Protein AF-A0A165MBH2-F1 (afdb_monomer)

Radius of gyration: 16.41 Å; Cα contacts (8 Å, |Δi|>4): 283; chains: 1; bounding box: 45×31×39 Å

Foldseek 3Di:
DVVLQVLLLVLVQVLLVLVLPFDDWDFDWDWDAAQVHRTRTLDDRHTSNPDDRDDCVSGPDDHDHQPQSNLVCVLVRLVVVQVPDDPVPRDLEAEDEAEEADAHDRHDPGDLVRLLVSLVVVVLLHYAYAYEYQDVVNLVSVVSSNHDNVRSYHFHSDSVRSNVSSVVVSVVVSVVSPDDRDPSVVSVVVSVVVD

pLDDT: mean 89.33, std 11.11, range [45.22, 98.38]

Sequence (195 aa):
MDEIRDDTIGGFNAFIEEQKKGQGKATLTLVQFDTADPYEVIHSFRLIGDVPALTPETYVPRGGTPLLDALGRGINDIDRCVLALPEAERPGNIMVAVITDGEENSSREFRKEQIEKMIKAKTAGGWTFIFLSADLNAVHDAVRLGFHQESSIPFDKSPEGVSCCMQMLSEKVSGMRSEPKADMNERIREARKRL

Mean predicted aligned error: 5.43 Å

Structure (mmCIF, N/CA/C/O backbone):
data_AF-A0A165MBH2-F1
#
_entry.id   AF-A0A165MBH2-F1
#
loop_
_atom_site.group_PDB
_atom_site.id
_atom_site.type_symbol
_atom_site.label_atom_id
_atom_site.label_alt_id
_atom_site.label_comp_id
_atom_site.label_asym_id
_atom_site.label_entity_id
_atom_site.label_seq_id
_atom_site.pdbx_PDB_ins_code
_atom_site.Cartn_x
_atom_site.Cartn_y
_atom_site.Cartn_z
_atom_site.occupancy
_atom_site.B_iso_or_equiv
_atom_site.auth_seq_id
_atom_site.auth_comp_id
_atom_site.auth_asym_id
_atom_site.auth_atom_id
_atom_site.pdbx_PDB_model_num
ATOM 1 N N . MET A 1 1 ? 18.722 -4.466 -11.187 1.00 58.28 1 MET A N 1
ATOM 2 C CA . MET A 1 1 ? 17.487 -5.194 -10.818 1.00 58.28 1 MET A CA 1
ATOM 3 C C . MET A 1 1 ? 17.641 -5.812 -9.437 1.00 58.28 1 MET A C 1
ATOM 5 O O . MET A 1 1 ? 16.743 -5.634 -8.631 1.00 58.28 1 MET A O 1
ATOM 9 N N . ASP A 1 2 ? 18.788 -6.434 -9.133 1.00 65.56 2 ASP A N 1
ATOM 10 C CA . ASP A 1 2 ? 19.080 -6.946 -7.784 1.00 65.56 2 ASP A CA 1
ATOM 11 C C . ASP A 1 2 ? 19.227 -5.844 -6.716 1.00 65.56 2 ASP A C 1
ATOM 13 O O . ASP A 1 2 ? 18.699 -6.008 -5.629 1.00 65.56 2 ASP A O 1
ATOM 17 N N . GLU A 1 3 ? 19.827 -4.689 -7.031 1.00 72.12 3 GLU A N 1
ATOM 18 C CA . GLU A 1 3 ? 20.005 -3.599 -6.043 1.00 72.12 3 GLU A CA 1
ATOM 19 C C . GLU A 1 3 ? 18.670 -3.039 -5.517 1.00 72.12 3 GLU A C 1
ATOM 21 O O . GLU A 1 3 ? 18.420 -3.078 -4.320 1.00 72.12 3 GLU A O 1
ATOM 26 N N . ILE A 1 4 ? 17.746 -2.642 -6.404 1.00 78.69 4 ILE A N 1
ATOM 27 C CA . ILE A 1 4 ? 16.406 -2.161 -6.000 1.00 78.69 4 ILE A CA 1
ATOM 28 C C . ILE A 1 4 ? 15.631 -3.247 -5.239 1.00 78.69 4 ILE A C 1
ATOM 30 O O . ILE A 1 4 ? 14.863 -2.941 -4.323 1.00 78.69 4 ILE A O 1
ATOM 34 N N . ARG A 1 5 ? 15.815 -4.523 -5.607 1.00 86.25 5 ARG A N 1
ATOM 35 C CA . ARG A 1 5 ? 15.198 -5.643 -4.890 1.00 86.25 5 ARG A CA 1
ATOM 36 C C . ARG A 1 5 ? 15.699 -5.697 -3.452 1.00 86.25 5 ARG A C 1
ATOM 38 O O . ARG A 1 5 ? 14.886 -5.756 -2.533 1.00 86.25 5 ARG A O 1
ATOM 45 N N . ASP A 1 6 ? 17.011 -5.679 -3.274 1.00 88.31 6 ASP A N 1
ATOM 46 C CA . ASP A 1 6 ? 17.647 -5.824 -1.971 1.00 88.31 6 ASP A CA 1
ATOM 47 C C . ASP A 1 6 ? 17.360 -4.597 -1.083 1.00 88.31 6 ASP A C 1
ATOM 49 O O . ASP A 1 6 ? 17.047 -4.760 0.099 1.00 88.31 6 ASP A O 1
ATOM 53 N N . ASP A 1 7 ? 17.313 -3.393 -1.663 1.00 87.44 7 ASP A N 1
ATOM 54 C CA . ASP A 1 7 ? 16.880 -2.168 -0.977 1.00 87.44 7 ASP A CA 1
ATOM 55 C C . ASP A 1 7 ? 15.406 -2.233 -0.555 1.00 87.44 7 ASP A C 1
ATOM 57 O O . ASP A 1 7 ? 15.056 -1.860 0.568 1.00 87.44 7 ASP A O 1
ATOM 61 N N . THR A 1 8 ? 14.529 -2.759 -1.417 1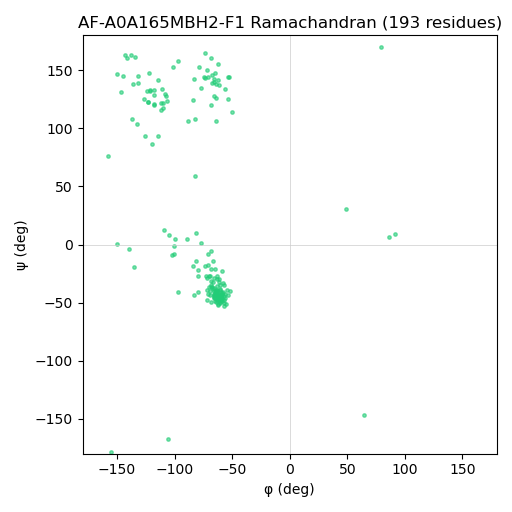.00 88.19 8 THR A N 1
ATOM 62 C CA . THR A 1 8 ? 13.107 -2.957 -1.085 1.00 88.19 8 THR A CA 1
ATOM 63 C C . THR A 1 8 ? 12.950 -3.946 0.067 1.00 88.19 8 THR A C 1
ATOM 65 O O . THR A 1 8 ? 12.183 -3.692 0.996 1.00 88.19 8 THR A O 1
ATOM 68 N N . ILE A 1 9 ? 13.700 -5.053 0.041 1.00 92.81 9 ILE A N 1
ATOM 69 C CA . ILE A 1 9 ? 13.720 -6.048 1.119 1.00 92.81 9 ILE A CA 1
ATOM 70 C C . ILE A 1 9 ? 14.197 -5.410 2.427 1.00 92.81 9 ILE A C 1
ATOM 72 O O . ILE A 1 9 ? 13.534 -5.548 3.458 1.00 92.81 9 ILE A O 1
ATOM 76 N N . GLY A 1 10 ? 15.323 -4.694 2.397 1.00 92.50 10 GLY A N 1
ATOM 77 C CA . GLY A 1 10 ? 15.881 -4.021 3.569 1.00 92.50 10 GLY A CA 1
ATOM 78 C C . GLY A 1 10 ? 14.916 -2.993 4.158 1.00 92.50 10 GLY A C 1
ATOM 79 O O . GLY A 1 10 ? 14.642 -3.014 5.359 1.00 92.50 10 GLY A O 1
ATOM 80 N N . GLY A 1 11 ? 14.341 -2.147 3.304 1.00 91.94 11 GLY A N 1
ATOM 81 C CA . GLY A 1 11 ? 13.379 -1.125 3.695 1.00 91.94 11 GLY A CA 1
ATOM 82 C C . GLY A 1 11 ? 12.078 -1.701 4.261 1.00 91.94 11 GLY A C 1
ATOM 83 O O . GLY A 1 11 ? 11.615 -1.251 5.310 1.00 91.94 11 GLY A O 1
ATOM 84 N N . PHE A 1 12 ? 11.527 -2.749 3.640 1.00 93.56 12 PHE A N 1
ATOM 85 C CA . PHE A 1 12 ? 10.358 -3.457 4.168 1.00 93.56 12 PHE A CA 1
ATOM 86 C C . PHE A 1 12 ? 10.652 -4.087 5.533 1.00 93.56 12 PHE A C 1
ATOM 88 O O . PHE A 1 12 ? 9.863 -3.948 6.466 1.00 93.56 12 PHE A O 1
ATOM 95 N N . ASN A 1 13 ? 11.803 -4.744 5.686 1.00 95.62 13 ASN A N 1
ATOM 96 C CA . ASN A 1 13 ? 12.182 -5.371 6.950 1.00 95.62 13 ASN A CA 1
ATOM 97 C C . ASN A 1 13 ? 12.361 -4.335 8.066 1.00 95.62 13 ASN A C 1
ATOM 99 O O . ASN A 1 13 ? 11.872 -4.544 9.176 1.00 95.62 13 ASN A O 1
ATOM 103 N N . ALA A 1 14 ? 12.976 -3.188 7.768 1.00 94.88 14 ALA A N 1
ATOM 104 C CA . ALA A 1 14 ? 13.072 -2.073 8.706 1.00 94.88 14 ALA A CA 1
ATOM 105 C C . ALA A 1 14 ? 11.687 -1.526 9.094 1.00 94.88 14 ALA A C 1
ATOM 107 O O . ALA A 1 14 ? 11.425 -1.299 10.278 1.00 94.88 14 ALA A O 1
ATOM 108 N N . PHE A 1 15 ? 10.781 -1.378 8.121 1.00 94.94 15 PHE A N 1
ATOM 109 C CA . PHE A 1 15 ? 9.389 -1.004 8.367 1.00 94.94 15 PHE A CA 1
ATOM 110 C C . PHE A 1 15 ? 8.708 -1.994 9.322 1.00 94.94 15 PHE A C 1
ATOM 112 O O . PHE A 1 15 ? 8.147 -1.575 10.333 1.00 94.94 15 PHE A O 1
ATOM 119 N N . ILE A 1 16 ? 8.795 -3.303 9.065 1.00 95.69 16 ILE A N 1
ATOM 120 C CA . ILE A 1 16 ? 8.180 -4.327 9.920 1.00 95.69 16 ILE A CA 1
ATOM 121 C C . ILE A 1 16 ? 8.731 -4.276 11.344 1.00 95.69 16 ILE A C 1
ATOM 123 O O . ILE A 1 16 ? 7.945 -4.290 12.293 1.00 95.69 16 ILE A O 1
ATOM 127 N N . GLU A 1 17 ? 10.048 -4.180 11.515 1.00 96.12 17 GLU A N 1
ATOM 128 C CA . GLU A 1 17 ? 10.661 -4.111 12.844 1.00 96.12 17 GLU A CA 1
ATOM 129 C C . GLU A 1 17 ? 10.233 -2.865 13.624 1.00 96.12 17 GLU A C 1
ATOM 131 O O . GLU A 1 17 ? 10.013 -2.941 14.833 1.00 96.12 17 GLU A O 1
ATOM 136 N N . GLU A 1 18 ? 10.037 -1.729 12.955 1.00 94.81 18 GLU A N 1
ATOM 137 C CA . GLU A 1 18 ? 9.491 -0.541 13.610 1.00 94.81 18 GLU A CA 1
ATOM 138 C C . GLU A 1 18 ? 8.018 -0.730 13.985 1.00 94.81 18 GLU A C 1
ATOM 140 O O . GLU A 1 18 ? 7.608 -0.467 15.119 1.00 94.81 18 GLU A O 1
ATOM 145 N N . GLN A 1 19 ? 7.218 -1.294 13.080 1.00 95.31 19 GLN A N 1
ATOM 146 C CA . GLN A 1 19 ? 5.808 -1.548 13.349 1.00 95.31 19 GLN A CA 1
ATOM 147 C C . GLN A 1 19 ? 5.592 -2.591 14.461 1.00 95.31 19 GLN A C 1
ATOM 149 O O . GLN A 1 19 ? 4.617 -2.490 15.210 1.00 95.31 19 GLN A O 1
ATOM 154 N N . LYS A 1 20 ? 6.502 -3.545 14.666 1.00 94.75 20 LYS A N 1
ATOM 155 C CA . LYS A 1 20 ? 6.437 -4.480 15.805 1.00 94.75 20 LYS A CA 1
ATOM 156 C C . LYS A 1 20 ? 6.551 -3.790 17.169 1.00 94.75 20 LYS A C 1
ATOM 158 O O . LYS A 1 20 ? 5.998 -4.299 18.141 1.00 94.75 20 LYS A O 1
ATOM 163 N N . LYS A 1 21 ? 7.217 -2.632 17.252 1.00 93.19 21 LYS A N 1
ATOM 164 C CA . LYS A 1 21 ? 7.365 -1.851 18.497 1.00 93.19 21 LYS A CA 1
ATOM 165 C C . LYS A 1 21 ? 6.129 -1.010 18.824 1.00 93.19 21 LYS A C 1
ATOM 167 O O . LYS A 1 21 ? 5.941 -0.611 19.973 1.00 93.19 21 LYS A O 1
ATOM 172 N N . GLY A 1 22 ? 5.303 -0.715 17.819 1.00 87.94 22 GLY A N 1
ATOM 173 C CA . GLY A 1 22 ? 4.102 0.098 17.979 1.00 87.94 22 GLY A CA 1
ATOM 174 C C . GLY A 1 22 ? 3.057 -0.564 18.881 1.00 87.94 22 GLY A C 1
ATOM 175 O O . GLY A 1 22 ? 2.895 -1.784 18.885 1.00 87.94 22 GLY A O 1
ATOM 17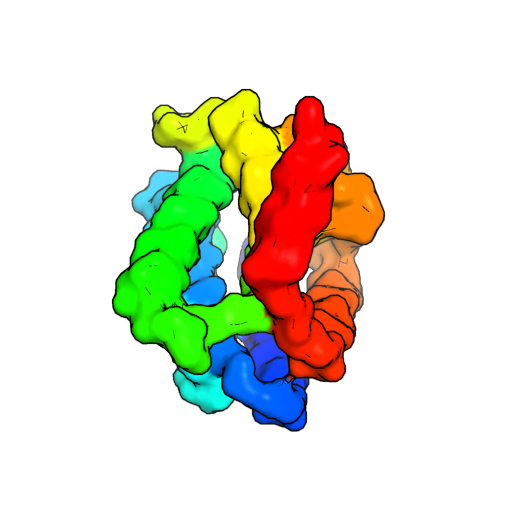6 N N . GLN A 1 23 ? 2.300 0.249 19.614 1.00 84.81 23 GLN A N 1
ATOM 177 C CA . GLN A 1 23 ? 1.214 -0.234 20.469 1.00 84.81 23 GLN A CA 1
ATOM 178 C C . GLN A 1 23 ? -0.014 -0.676 19.647 1.00 84.81 23 GLN A C 1
ATOM 180 O O . GLN A 1 23 ? -0.156 -0.361 18.460 1.00 84.81 23 GLN A O 1
ATOM 185 N N . GLY A 1 24 ? -0.915 -1.419 20.295 1.00 85.69 24 GLY A N 1
ATOM 186 C CA . GLY A 1 24 ? -2.168 -1.890 19.703 1.00 85.69 24 GLY A CA 1
ATOM 187 C C . GLY A 1 24 ? -2.030 -3.120 18.797 1.00 85.69 24 GLY A C 1
ATOM 188 O O . GLY A 1 24 ? -0.937 -3.562 18.451 1.00 85.69 24 GLY A O 1
ATOM 189 N N . LYS A 1 25 ? -3.178 -3.693 18.416 1.00 89.38 25 LYS A N 1
ATOM 190 C CA . LYS A 1 25 ? -3.254 -4.827 17.484 1.00 89.38 25 LYS A CA 1
ATOM 191 C C . LYS A 1 25 ? -3.213 -4.300 16.049 1.00 89.38 25 LYS A C 1
ATOM 193 O O . LYS A 1 25 ? -4.068 -3.503 15.675 1.00 89.38 25 LYS A O 1
ATOM 198 N N . ALA A 1 26 ? -2.265 -4.784 15.252 1.00 93.56 26 ALA A N 1
ATOM 199 C CA . ALA A 1 26 ? -2.190 -4.519 13.820 1.00 93.56 26 ALA A CA 1
ATOM 200 C C . ALA A 1 26 ? -1.983 -5.823 13.046 1.00 93.56 26 ALA A C 1
ATOM 202 O O . ALA A 1 26 ? -1.303 -6.741 13.516 1.00 93.56 26 ALA A O 1
ATOM 203 N N . THR A 1 27 ? -2.576 -5.888 11.860 1.00 95.25 27 THR A N 1
ATOM 204 C CA . THR A 1 27 ? -2.417 -6.989 10.911 1.00 95.25 27 THR A CA 1
ATOM 205 C C . THR A 1 27 ? -1.896 -6.460 9.585 1.00 95.25 27 THR A C 1
ATOM 207 O O . THR A 1 27 ? -2.251 -5.351 9.190 1.00 95.25 27 THR A O 1
ATOM 210 N N . LEU A 1 28 ? -1.108 -7.268 8.886 1.00 96.56 28 LEU A N 1
ATOM 211 C CA . LEU A 1 28 ? -0.585 -6.986 7.560 1.00 96.56 28 LEU A CA 1
ATOM 212 C C . LEU A 1 28 ? -1.104 -8.021 6.561 1.00 96.56 28 LEU A C 1
ATOM 214 O O . LEU A 1 28 ? -1.023 -9.231 6.794 1.00 96.56 28 LEU A O 1
ATOM 218 N N . THR A 1 29 ? -1.572 -7.521 5.424 1.00 96.69 29 THR A N 1
ATOM 219 C CA . THR A 1 29 ? -1.674 -8.295 4.189 1.00 96.69 29 THR A CA 1
ATOM 220 C C . THR A 1 29 ? -0.565 -7.804 3.266 1.00 96.69 29 THR A C 1
ATOM 222 O O . THR A 1 29 ? -0.480 -6.607 3.004 1.00 96.69 29 THR A O 1
ATOM 225 N N . LEU A 1 30 ? 0.295 -8.715 2.811 1.00 96.44 30 LEU A N 1
ATOM 226 C CA . LEU A 1 30 ? 1.357 -8.434 1.849 1.00 96.44 30 LEU A CA 1
ATOM 227 C C . LEU A 1 30 ? 1.002 -9.115 0.534 1.00 96.44 30 LEU A C 1
ATOM 229 O O . LEU A 1 30 ? 0.834 -10.336 0.497 1.00 96.44 30 LEU A O 1
ATOM 233 N N . VAL A 1 31 ? 0.914 -8.316 -0.522 1.00 96.06 31 VAL A N 1
ATOM 234 C CA . VAL A 1 31 ? 0.621 -8.766 -1.880 1.00 96.06 31 VAL A CA 1
ATOM 235 C C . VAL A 1 31 ? 1.770 -8.345 -2.780 1.00 96.06 31 VAL A C 1
ATOM 237 O O . VAL A 1 31 ? 2.190 -7.189 -2.743 1.00 96.06 31 VAL A 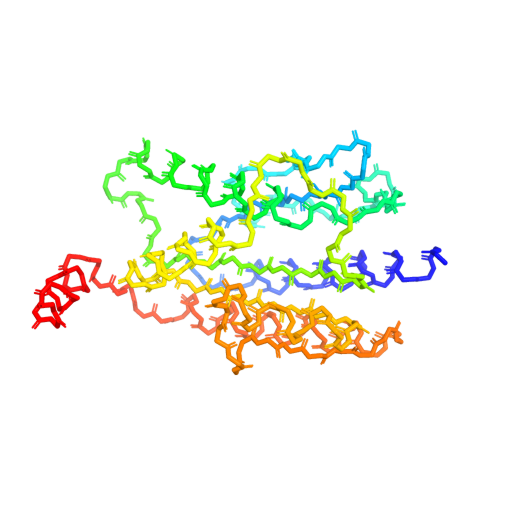O 1
ATOM 240 N N . GLN A 1 32 ? 2.257 -9.282 -3.582 1.00 95.31 32 GLN A N 1
ATOM 241 C CA . GLN A 1 32 ? 3.105 -9.007 -4.733 1.00 95.31 32 GLN A CA 1
ATOM 242 C C . GLN A 1 32 ? 2.266 -9.085 -5.999 1.00 95.31 32 GLN A C 1
ATOM 244 O O . GLN A 1 32 ? 1.237 -9.757 -6.041 1.00 95.31 32 GLN A O 1
ATOM 249 N N . PHE A 1 33 ? 2.676 -8.354 -7.023 1.00 94.94 33 PHE A N 1
ATOM 250 C CA . PHE A 1 33 ? 1.980 -8.370 -8.294 1.00 94.94 33 PHE A CA 1
ATOM 251 C C . PHE A 1 33 ? 2.979 -8.190 -9.425 1.00 94.94 33 PHE A C 1
ATOM 253 O O . PHE A 1 33 ? 3.818 -7.291 -9.403 1.00 94.94 33 PHE A O 1
ATOM 260 N N . ASP A 1 34 ? 2.866 -9.059 -10.416 1.00 94.38 34 ASP A N 1
ATOM 261 C CA . ASP A 1 34 ? 3.621 -9.011 -11.654 1.00 94.38 34 ASP A CA 1
ATOM 262 C C . ASP A 1 34 ? 2.850 -9.733 -12.774 1.00 94.38 34 ASP A C 1
ATOM 264 O O . ASP A 1 34 ? 1.731 -10.205 -12.593 1.00 94.38 34 ASP A O 1
ATOM 268 N N . THR A 1 35 ? 3.401 -9.810 -13.984 1.00 93.75 35 THR A N 1
ATOM 269 C CA . THR A 1 35 ? 2.710 -10.495 -15.095 1.00 93.75 35 THR A CA 1
ATOM 270 C C . THR A 1 35 ? 2.640 -12.020 -14.967 1.00 93.75 35 THR A C 1
ATOM 272 O O . THR A 1 35 ? 1.864 -12.632 -15.698 1.00 93.75 35 THR A O 1
ATOM 275 N N . ALA A 1 36 ? 3.467 -12.647 -14.126 1.00 93.00 36 ALA A N 1
ATOM 276 C CA . ALA A 1 36 ? 3.390 -14.079 -13.837 1.00 93.00 36 ALA A CA 1
ATOM 277 C C . ALA A 1 36 ? 2.277 -14.376 -12.822 1.00 93.00 36 ALA A C 1
ATOM 279 O O . ALA A 1 36 ? 1.525 -15.329 -13.027 1.00 93.00 36 ALA A O 1
ATOM 280 N N . ASP A 1 37 ? 2.129 -13.531 -11.798 1.00 93.19 37 ASP A N 1
ATOM 281 C CA . ASP A 1 37 ? 0.965 -13.523 -10.909 1.00 93.19 37 ASP A CA 1
ATOM 282 C C . ASP A 1 37 ? 0.498 -12.082 -10.611 1.00 93.19 37 ASP A C 1
ATOM 284 O O . ASP A 1 37 ? 1.158 -11.351 -9.867 1.00 93.19 37 ASP A O 1
ATOM 288 N N . PRO A 1 38 ? -0.651 -11.642 -11.165 1.00 93.69 38 PRO A N 1
ATOM 289 C CA . PRO A 1 38 ? -1.137 -10.276 -10.980 1.00 93.69 38 PRO A CA 1
ATOM 290 C C . PRO A 1 38 ? -1.652 -9.984 -9.562 1.00 93.69 38 PRO A C 1
ATOM 292 O O . PRO A 1 38 ? -1.992 -8.836 -9.278 1.00 93.69 38 PRO A O 1
ATOM 295 N N . TYR A 1 39 ? -1.768 -10.991 -8.685 1.00 96.25 39 TYR A N 1
ATOM 296 C CA . TYR A 1 39 ? -2.167 -10.817 -7.286 1.00 96.25 39 TYR A CA 1
ATOM 297 C C . TYR A 1 39 ? -1.695 -12.005 -6.428 1.00 96.25 39 TYR A C 1
ATOM 299 O O . TYR A 1 39 ? -2.486 -12.869 -6.039 1.00 96.25 39 TYR A O 1
ATOM 307 N N . GLU A 1 40 ? -0.402 -12.028 -6.113 1.00 95.69 40 GLU A N 1
ATOM 308 C CA . GLU A 1 40 ? 0.237 -13.049 -5.283 1.00 95.69 40 GLU A CA 1
ATOM 309 C C . GLU A 1 40 ? 0.155 -12.652 -3.800 1.00 95.69 40 GLU A C 1
ATOM 311 O O . GLU A 1 40 ? 0.849 -11.749 -3.327 1.00 95.69 40 GLU A O 1
ATOM 316 N N . VAL A 1 41 ? -0.708 -13.320 -3.029 1.00 95.44 41 VAL A N 1
ATOM 317 C CA . VAL A 1 41 ? -0.848 -13.060 -1.587 1.00 95.44 41 VAL A CA 1
ATOM 318 C C . VAL A 1 41 ? 0.235 -13.809 -0.811 1.00 95.44 41 VAL A C 1
ATOM 320 O O . VAL A 1 41 ? 0.154 -15.020 -0.622 1.00 95.44 41 VAL A O 1
ATOM 323 N N . ILE A 1 42 ? 1.212 -13.074 -0.284 1.00 94.69 42 ILE A N 1
ATOM 324 C CA . ILE A 1 42 ? 2.313 -13.621 0.526 1.00 94.69 42 ILE A CA 1
ATOM 325 C C . ILE A 1 42 ? 1.879 -13.790 1.983 1.00 94.69 42 ILE A C 1
ATOM 327 O O . ILE A 1 42 ? 2.142 -14.807 2.631 1.00 94.69 42 ILE A O 1
ATOM 331 N N . HIS A 1 43 ? 1.174 -12.788 2.511 1.00 94.69 43 HIS A N 1
ATOM 332 C CA . HIS A 1 43 ? 0.590 -12.804 3.848 1.00 94.69 43 HIS A CA 1
ATOM 333 C C . HIS A 1 43 ? -0.829 -12.254 3.785 1.00 94.69 43 HIS A C 1
ATOM 335 O O . HIS A 1 43 ? -1.061 -11.237 3.142 1.00 94.69 43 HIS A O 1
ATOM 341 N N . SER A 1 44 ? -1.765 -12.886 4.492 1.00 94.31 44 SER A N 1
ATOM 342 C CA . SER A 1 44 ? -3.143 -12.407 4.619 1.00 94.31 44 SER A CA 1
ATOM 343 C C . SER A 1 44 ? -3.488 -12.214 6.090 1.00 94.31 44 SER A C 1
ATOM 345 O O . SER A 1 44 ? -3.358 -13.158 6.871 1.00 94.31 44 SER A O 1
ATOM 347 N N . PHE A 1 45 ? -3.886 -10.992 6.471 1.00 93.50 45 PHE A N 1
ATOM 348 C CA . PHE A 1 45 ? -4.346 -10.638 7.826 1.00 93.50 45 PHE A CA 1
ATOM 349 C C . PHE A 1 45 ? -3.422 -11.107 8.965 1.00 93.50 45 PHE A C 1
ATOM 351 O O . PHE A 1 45 ? -3.860 -11.369 10.088 1.00 93.50 45 PHE A O 1
ATOM 358 N N . ARG A 1 46 ? -2.117 -11.195 8.705 1.00 95.69 46 ARG A N 1
ATOM 359 C CA . ARG A 1 46 ? -1.154 -11.729 9.666 1.00 95.69 46 ARG A CA 1
ATOM 360 C C . ARG A 1 46 ? -0.861 -10.694 10.741 1.00 95.69 46 ARG A C 1
ATOM 362 O O . ARG A 1 46 ? -0.644 -9.533 10.414 1.00 95.69 46 ARG A O 1
ATOM 369 N N . LEU A 1 47 ? -0.840 -11.090 12.014 1.00 95.69 47 LEU A N 1
ATOM 370 C CA . LEU A 1 47 ? -0.443 -10.187 13.098 1.00 95.69 47 LEU A CA 1
ATOM 371 C C . LEU A 1 47 ? 0.954 -9.634 12.823 1.00 95.69 47 LEU A C 1
ATOM 373 O O . LEU A 1 47 ? 1.856 -10.397 12.489 1.00 95.69 47 LEU A O 1
ATOM 377 N N . ILE A 1 48 ? 1.137 -8.322 12.993 1.00 94.94 48 ILE A N 1
ATOM 378 C CA . ILE A 1 48 ? 2.399 -7.649 12.649 1.00 94.94 48 ILE A CA 1
ATOM 379 C C . ILE A 1 48 ? 3.606 -8.246 13.396 1.00 94.94 48 ILE A C 1
ATOM 381 O O . ILE A 1 48 ? 4.693 -8.346 12.834 1.00 94.94 48 ILE A O 1
ATOM 385 N N . GLY A 1 49 ? 3.391 -8.721 14.631 1.00 94.94 49 GLY A N 1
ATOM 386 C CA . GLY A 1 49 ? 4.391 -9.424 15.443 1.00 94.94 49 GLY A CA 1
ATOM 387 C C . GLY A 1 49 ? 4.897 -10.725 14.819 1.00 94.94 49 GLY A C 1
ATOM 388 O O . GLY A 1 49 ? 6.059 -11.077 15.002 1.00 94.94 49 GLY A O 1
ATOM 389 N N . ASP A 1 50 ? 4.055 -11.386 14.024 1.00 95.62 50 ASP A N 1
ATOM 390 C CA . ASP A 1 50 ? 4.328 -12.695 13.436 1.00 95.62 50 ASP A CA 1
ATOM 391 C C . ASP A 1 50 ? 4.767 -12.608 11.972 1.00 95.62 50 ASP A C 1
ATOM 393 O O . ASP A 1 50 ? 4.994 -13.650 11.351 1.00 95.62 50 ASP A O 1
ATOM 397 N N . VAL A 1 51 ? 4.827 -11.409 11.382 1.00 95.88 51 VAL A N 1
ATOM 398 C CA . VAL A 1 51 ? 5.259 -11.221 9.990 1.00 95.88 51 VAL A CA 1
ATOM 399 C C . VAL A 1 51 ? 6.759 -11.539 9.885 1.00 95.88 51 VAL A C 1
ATOM 401 O O . VAL A 1 51 ? 7.565 -10.903 10.581 1.00 95.88 51 VAL A O 1
ATOM 404 N N . PRO A 1 52 ? 7.150 -12.536 9.063 1.00 94.38 52 PRO A N 1
ATOM 405 C CA . PRO A 1 52 ? 8.554 -12.848 8.835 1.00 94.38 52 PRO A CA 1
ATOM 406 C C . PRO A 1 52 ? 9.237 -11.728 8.046 1.00 94.38 52 PRO A C 1
ATOM 408 O O . PRO A 1 52 ? 8.585 -10.936 7.366 1.00 94.38 52 PRO A O 1
ATOM 411 N N . ALA A 1 53 ? 10.565 -11.687 8.125 1.00 94.38 53 ALA A N 1
ATOM 412 C CA . ALA A 1 53 ? 11.348 -10.851 7.230 1.00 94.38 53 ALA A CA 1
ATOM 413 C C . ALA A 1 53 ? 11.140 -11.302 5.776 1.00 94.38 53 ALA A C 1
ATOM 415 O O . ALA A 1 53 ? 11.065 -12.500 5.492 1.00 94.38 53 ALA A O 1
ATOM 416 N N . LEU A 1 54 ? 11.071 -10.333 4.870 1.00 93.88 54 LEU A N 1
ATOM 417 C CA . LEU A 1 54 ? 11.123 -10.555 3.437 1.00 93.88 54 LEU A CA 1
ATOM 418 C C . LEU A 1 54 ? 12.545 -10.973 3.047 1.00 93.88 54 LEU A C 1
ATOM 420 O O . LEU A 1 54 ? 13.526 -10.503 3.632 1.00 93.88 54 LEU A O 1
ATOM 424 N N . THR A 1 55 ? 12.652 -11.863 2.071 1.00 93.50 55 THR A N 1
ATOM 425 C CA . THR A 1 55 ? 13.911 -12.457 1.609 1.00 93.50 55 THR A CA 1
ATOM 426 C C . THR A 1 55 ? 13.931 -12.527 0.081 1.00 93.50 55 THR A C 1
ATOM 428 O O . THR A 1 55 ? 12.867 -12.461 -0.536 1.00 93.50 55 THR A O 1
ATOM 431 N N . PRO A 1 56 ? 15.097 -12.712 -0.562 1.00 90.88 56 PRO A N 1
ATOM 432 C CA . PRO A 1 56 ? 15.168 -12.882 -2.015 1.00 90.88 56 PRO A CA 1
ATOM 433 C C . PRO A 1 56 ? 14.367 -14.081 -2.549 1.00 90.88 56 PRO A C 1
ATOM 435 O O . PRO A 1 56 ? 13.981 -14.086 -3.712 1.00 90.88 56 PRO A O 1
ATOM 438 N N . GLU A 1 57 ? 14.090 -15.093 -1.722 1.00 88.75 57 GLU A N 1
ATOM 439 C CA . GLU A 1 57 ? 13.238 -16.234 -2.089 1.00 88.75 57 GLU A CA 1
ATOM 440 C C . GLU A 1 57 ? 11.747 -15.900 -2.010 1.00 88.75 57 GLU A C 1
ATOM 442 O O . GLU A 1 57 ? 10.936 -16.530 -2.686 1.00 88.75 57 GLU A O 1
ATOM 447 N N . THR A 1 58 ? 11.381 -14.941 -1.158 1.00 87.75 58 THR A N 1
ATOM 448 C CA . THR A 1 58 ? 9.990 -14.541 -0.929 1.00 87.75 58 THR A CA 1
ATOM 449 C C . THR A 1 58 ? 9.621 -13.249 -1.639 1.00 87.75 58 THR A C 1
ATOM 451 O O . THR A 1 58 ? 8.439 -12.948 -1.681 1.00 87.75 58 THR A O 1
ATOM 454 N N . TYR A 1 59 ? 10.577 -12.516 -2.219 1.00 89.62 59 TYR A N 1
ATOM 455 C CA . TYR A 1 59 ? 10.363 -11.321 -3.035 1.00 89.62 59 TYR A CA 1
ATOM 456 C C . TYR A 1 59 ? 11.167 -11.394 -4.328 1.00 89.62 59 TYR A C 1
ATOM 458 O O . TYR A 1 59 ? 12.382 -11.183 -4.346 1.00 89.62 59 TYR A O 1
ATOM 466 N N . VAL A 1 60 ? 10.466 -11.685 -5.423 1.00 85.69 60 VAL A N 1
ATOM 467 C CA . VAL A 1 60 ? 11.074 -11.901 -6.737 1.00 85.69 60 VAL A CA 1
ATOM 468 C C . VAL A 1 60 ? 10.405 -10.962 -7.742 1.00 85.69 60 VAL A C 1
ATOM 470 O O . VAL A 1 60 ? 9.377 -11.325 -8.311 1.00 85.69 60 VAL A O 1
ATOM 473 N N . PRO A 1 61 ? 10.958 -9.759 -7.987 1.00 81.88 61 PRO A N 1
ATOM 474 C CA . PRO A 1 61 ? 10.404 -8.841 -8.974 1.00 81.88 61 PRO A CA 1
ATOM 475 C C . PRO A 1 61 ? 10.540 -9.438 -10.379 1.00 81.88 61 PRO A C 1
ATOM 477 O O . PRO A 1 61 ? 11.624 -9.862 -10.790 1.00 81.88 61 PRO A O 1
ATOM 480 N N . ARG A 1 62 ? 9.432 -9.492 -11.121 1.00 84.94 62 ARG A N 1
ATOM 481 C CA . ARG A 1 62 ? 9.343 -10.097 -12.458 1.00 84.94 62 ARG A CA 1
ATOM 482 C C . ARG A 1 62 ? 8.440 -9.245 -13.345 1.00 84.94 62 ARG A C 1
ATOM 484 O O . ARG A 1 62 ? 7.591 -8.521 -12.852 1.00 84.94 62 ARG A O 1
ATOM 491 N N . GLY A 1 63 ? 8.565 -9.400 -14.661 1.00 88.06 63 GLY A N 1
ATOM 492 C CA . GLY A 1 63 ? 7.483 -9.041 -15.577 1.00 88.06 63 GLY A CA 1
ATOM 493 C C . GLY A 1 63 ? 7.099 -7.558 -15.643 1.00 88.06 63 GLY A C 1
ATOM 494 O O . GLY A 1 63 ? 7.953 -6.679 -15.576 1.00 88.06 63 GLY A O 1
ATOM 495 N N . GLY A 1 64 ? 5.806 -7.317 -15.874 1.00 92.25 64 GLY A N 1
ATOM 496 C CA . GLY A 1 64 ? 5.186 -5.988 -15.939 1.00 92.25 64 GLY A CA 1
ATOM 497 C C . GLY A 1 64 ? 4.338 -5.647 -14.711 1.00 92.25 64 GLY A C 1
ATOM 498 O O . GLY A 1 64 ? 4.366 -6.347 -13.704 1.00 92.25 64 GLY A O 1
ATOM 499 N N . THR A 1 65 ? 3.542 -4.584 -14.823 1.00 92.94 65 THR A N 1
ATOM 500 C CA . THR A 1 65 ? 2.871 -3.934 -13.685 1.00 92.94 65 THR A CA 1
ATOM 501 C C . THR A 1 65 ? 1.346 -3.976 -13.865 1.00 92.94 65 THR A C 1
ATOM 503 O O . THR A 1 65 ? 0.771 -3.042 -14.432 1.00 92.94 65 THR A O 1
ATOM 506 N N . PRO A 1 66 ? 0.660 -5.054 -13.435 1.00 96.50 66 PRO A N 1
ATOM 507 C CA . PRO A 1 66 ? -0.803 -5.142 -13.429 1.00 96.50 66 PRO A CA 1
ATOM 508 C C . PRO A 1 66 ? -1.399 -4.447 -12.187 1.00 96.50 66 PRO A C 1
ATOM 510 O O . PRO A 1 66 ? -2.068 -5.058 -11.354 1.00 96.50 66 PRO A O 1
ATOM 513 N N . LEU A 1 67 ? -1.122 -3.150 -12.045 1.00 96.50 67 LEU A N 1
ATOM 514 C CA . LEU A 1 67 ? -1.518 -2.309 -10.915 1.00 96.50 67 LEU A CA 1
ATOM 515 C C . LEU A 1 67 ? -3.041 -2.246 -10.709 1.00 96.50 67 LEU A C 1
ATOM 517 O O . LEU A 1 67 ? -3.501 -2.311 -9.568 1.00 96.50 67 LEU A O 1
ATOM 521 N N . LEU A 1 68 ? -3.836 -2.101 -11.774 1.00 98.12 68 LEU A N 1
ATOM 522 C CA . LEU A 1 68 ? -5.301 -2.052 -11.651 1.00 98.12 68 LEU A CA 1
ATOM 523 C C . LEU A 1 68 ? -5.858 -3.381 -11.147 1.00 98.12 68 LEU A C 1
ATOM 525 O O . LEU A 1 68 ? -6.730 -3.379 -10.279 1.00 98.12 68 LEU A O 1
ATOM 529 N N . ASP A 1 69 ? -5.339 -4.503 -11.645 1.00 98.12 69 ASP A N 1
ATOM 530 C CA . ASP A 1 69 ? -5.763 -5.828 -11.193 1.00 98.12 69 ASP A CA 1
ATOM 531 C C . ASP A 1 69 ? -5.377 -6.065 -9.731 1.00 98.12 69 ASP A C 1
ATOM 533 O O . ASP A 1 69 ? -6.217 -6.508 -8.941 1.00 98.12 69 ASP A O 1
ATOM 537 N N . ALA A 1 70 ? -4.159 -5.680 -9.341 1.00 97.56 70 ALA A N 1
ATOM 538 C CA . ALA A 1 70 ? -3.697 -5.764 -7.961 1.00 97.56 70 ALA A CA 1
ATOM 539 C C . ALA A 1 70 ? -4.561 -4.917 -7.008 1.00 97.56 70 ALA A C 1
ATOM 541 O O . ALA A 1 70 ? -4.983 -5.397 -5.953 1.00 97.56 70 ALA A O 1
ATOM 542 N N . LEU A 1 71 ? -4.892 -3.679 -7.395 1.00 98.06 71 LEU A N 1
ATOM 543 C CA . LEU A 1 71 ? -5.761 -2.787 -6.621 1.00 98.06 71 LEU A CA 1
ATOM 544 C C . LEU A 1 71 ? -7.188 -3.320 -6.507 1.00 98.06 71 LEU A C 1
ATOM 546 O O . LEU A 1 71 ? -7.748 -3.362 -5.410 1.00 98.06 71 LEU A O 1
ATOM 550 N N . GLY A 1 72 ? -7.785 -3.724 -7.627 1.00 98.25 72 GLY A N 1
ATOM 551 C CA . GLY A 1 72 ? -9.160 -4.211 -7.664 1.00 98.25 72 GLY A CA 1
ATOM 552 C C . GLY A 1 72 ? -9.337 -5.466 -6.815 1.00 98.25 72 GLY A C 1
ATOM 553 O O . GLY A 1 72 ? -10.240 -5.532 -5.975 1.00 98.25 72 GLY A O 1
ATOM 554 N N . ARG A 1 73 ? -8.430 -6.437 -6.970 1.00 98.25 73 ARG A N 1
ATOM 555 C CA . ARG A 1 73 ? -8.418 -7.659 -6.157 1.00 98.25 73 ARG A CA 1
ATOM 556 C C . ARG A 1 73 ? -8.130 -7.360 -4.693 1.00 98.25 73 ARG A C 1
ATOM 558 O O . ARG A 1 73 ? -8.881 -7.833 -3.845 1.00 98.25 73 ARG A O 1
ATOM 565 N N . GLY A 1 74 ? -7.133 -6.526 -4.401 1.00 97.81 74 GLY A N 1
ATOM 566 C CA . GLY A 1 74 ? -6.753 -6.158 -3.037 1.00 97.81 74 GLY A CA 1
ATOM 567 C C . GLY A 1 74 ? -7.883 -5.499 -2.257 1.00 97.81 74 GLY A C 1
ATOM 568 O O . GLY A 1 74 ? -8.183 -5.904 -1.135 1.00 97.81 74 GLY A O 1
ATOM 569 N N . ILE A 1 75 ? -8.573 -4.532 -2.867 1.00 97.94 75 ILE A N 1
ATOM 570 C CA . ILE A 1 75 ? -9.724 -3.875 -2.240 1.00 97.94 75 ILE A CA 1
ATOM 571 C C . ILE A 1 75 ? -10.826 -4.894 -1.937 1.00 97.94 75 ILE A C 1
ATOM 573 O O . ILE A 1 75 ? -11.329 -4.918 -0.814 1.00 97.94 75 ILE A O 1
ATOM 577 N N . ASN A 1 76 ? -11.182 -5.745 -2.905 1.00 97.62 76 ASN A N 1
ATOM 578 C CA . ASN A 1 76 ? -12.226 -6.758 -2.729 1.00 97.62 76 ASN A CA 1
ATOM 579 C C . ASN A 1 76 ? -11.860 -7.802 -1.663 1.00 97.62 76 ASN A C 1
ATOM 581 O O . ASN A 1 76 ? -12.721 -8.236 -0.896 1.00 97.62 76 ASN A O 1
ATOM 585 N N . ASP A 1 77 ? -10.596 -8.215 -1.617 1.00 96.62 77 ASP A N 1
ATOM 586 C CA . ASP A 1 77 ? -10.098 -9.215 -0.679 1.00 96.62 77 ASP A CA 1
ATOM 587 C C . ASP A 1 77 ? -10.116 -8.688 0.759 1.00 96.62 77 ASP A C 1
ATOM 589 O O . ASP A 1 77 ? -10.708 -9.314 1.640 1.00 96.62 77 ASP A O 1
ATOM 593 N N . ILE A 1 78 ? -9.579 -7.481 0.981 1.00 95.56 78 ILE A N 1
ATOM 594 C CA . ILE A 1 78 ? -9.611 -6.825 2.294 1.00 95.56 78 ILE A CA 1
ATOM 595 C C . ILE A 1 78 ? -11.059 -6.623 2.751 1.00 95.56 78 ILE A C 1
ATOM 597 O O . ILE A 1 78 ? -11.382 -6.935 3.896 1.00 95.56 78 ILE A O 1
ATOM 601 N N . ASP A 1 79 ? -11.948 -6.165 1.865 1.00 94.75 79 ASP A N 1
ATOM 602 C CA . ASP A 1 79 ? -13.375 -6.015 2.167 1.00 94.75 79 ASP A CA 1
ATOM 603 C C . ASP A 1 79 ? -13.997 -7.320 2.660 1.00 94.75 79 ASP A C 1
ATOM 605 O O . ASP A 1 79 ? -14.647 -7.358 3.707 1.00 94.75 79 ASP A O 1
ATOM 609 N N . ARG A 1 80 ? -13.782 -8.403 1.910 1.00 94.69 80 ARG A N 1
ATOM 610 C CA . ARG A 1 80 ? -14.307 -9.728 2.233 1.00 94.69 80 ARG A CA 1
ATOM 611 C C . ARG A 1 80 ? -13.788 -10.208 3.584 1.00 94.69 80 ARG A C 1
ATOM 613 O O . ARG A 1 80 ? -14.579 -10.694 4.391 1.00 94.69 80 ARG A O 1
ATOM 620 N N . CYS A 1 81 ? -12.492 -10.052 3.845 1.00 92.06 81 CYS A N 1
ATOM 621 C CA . CYS A 1 81 ? -11.887 -10.422 5.120 1.00 92.06 81 CYS A CA 1
ATOM 622 C C . CYS A 1 81 ? -12.469 -9.608 6.283 1.00 92.06 81 CYS A C 1
ATOM 624 O O . CYS A 1 81 ? -12.878 -10.191 7.282 1.00 92.06 81 CYS A O 1
ATOM 626 N N . VAL A 1 82 ? -12.582 -8.282 6.149 1.00 92.00 82 VAL A N 1
ATOM 627 C CA . VAL A 1 82 ? -13.148 -7.412 7.197 1.00 92.00 82 VAL A CA 1
ATOM 628 C C . VAL A 1 82 ? -14.618 -7.734 7.467 1.00 92.00 82 VAL A C 1
ATOM 630 O O . VAL A 1 82 ? -15.042 -7.762 8.623 1.00 92.00 82 VAL A O 1
ATOM 633 N N . LEU A 1 83 ? -15.408 -7.995 6.424 1.00 92.06 83 LEU A N 1
ATOM 634 C CA . LEU A 1 83 ? -16.822 -8.343 6.570 1.00 92.06 83 LEU A CA 1
ATOM 635 C C . LEU A 1 83 ? -17.026 -9.695 7.261 1.00 92.06 83 LEU A C 1
ATOM 637 O O . LEU A 1 83 ? -18.004 -9.841 7.997 1.00 92.06 83 LEU A O 1
ATOM 641 N N . ALA A 1 84 ? -16.107 -10.643 7.061 1.00 92.75 84 ALA A N 1
ATOM 642 C CA . ALA A 1 84 ? -16.129 -11.953 7.707 1.00 92.75 84 ALA A CA 1
ATOM 643 C C . ALA A 1 84 ? -15.743 -11.911 9.199 1.00 92.75 84 ALA A C 1
ATOM 645 O O . ALA A 1 84 ? -16.058 -12.852 9.928 1.00 92.75 84 ALA A O 1
ATOM 646 N N . LEU A 1 85 ? -15.089 -10.841 9.670 1.00 90.00 85 LEU A N 1
ATOM 647 C CA . LEU A 1 85 ? -14.744 -10.684 11.083 1.00 90.00 85 LEU A CA 1
ATOM 648 C C . LEU A 1 85 ? -15.973 -10.315 11.934 1.00 90.00 85 LEU A C 1
ATOM 650 O O . LEU A 1 85 ? -16.807 -9.504 11.499 1.00 90.00 85 LEU A O 1
ATOM 654 N N . PRO A 1 86 ? -16.050 -10.819 13.185 1.00 92.62 86 PRO A N 1
ATOM 655 C CA . PRO A 1 86 ? -16.972 -10.295 14.186 1.00 92.62 86 PRO A CA 1
ATOM 656 C C . PRO A 1 86 ? -16.810 -8.781 14.337 1.00 92.62 86 PRO A C 1
ATOM 658 O O . PRO A 1 86 ? -15.697 -8.265 14.279 1.00 92.62 86 PRO A O 1
ATOM 661 N N . GLU A 1 87 ? -17.905 -8.057 14.582 1.00 89.06 87 GLU A N 1
ATOM 662 C CA . GLU A 1 87 ? -17.887 -6.586 14.650 1.00 89.06 87 GLU A CA 1
ATOM 663 C C . GLU A 1 87 ? -16.860 -6.046 15.659 1.00 89.06 87 GLU A C 1
ATOM 665 O O . GLU A 1 87 ? -16.134 -5.103 15.352 1.00 89.06 87 GLU A O 1
ATOM 670 N N . ALA A 1 88 ? -16.721 -6.703 16.816 1.00 88.31 88 ALA A N 1
ATOM 671 C CA . ALA A 1 88 ? -15.746 -6.346 17.850 1.00 88.31 88 ALA A CA 1
ATOM 672 C C . ALA A 1 88 ? -14.275 -6.520 17.414 1.00 88.31 88 ALA A C 1
ATOM 674 O O . ALA A 1 88 ? -13.378 -5.910 18.001 1.00 88.31 88 ALA A O 1
ATOM 675 N N . GLU A 1 89 ? -14.024 -7.340 16.393 1.00 87.94 89 GLU A N 1
ATOM 676 C CA . GLU A 1 89 ? -12.693 -7.645 15.864 1.00 87.94 89 GLU A CA 1
ATOM 677 C C . GLU A 1 89 ? -12.357 -6.874 14.586 1.00 87.94 89 GLU A C 1
ATOM 679 O O . GLU A 1 89 ? -11.207 -6.910 14.140 1.00 87.94 89 GLU A O 1
ATOM 684 N N . ARG A 1 90 ? -13.324 -6.151 14.004 1.00 89.88 90 ARG A N 1
ATOM 685 C CA . ARG A 1 90 ? -13.081 -5.339 12.810 1.00 89.88 90 ARG A CA 1
ATOM 686 C C . ARG A 1 90 ? -12.043 -4.249 13.104 1.00 89.88 90 ARG A C 1
ATOM 688 O O . ARG A 1 90 ? -12.095 -3.610 14.163 1.00 89.88 90 ARG A O 1
ATOM 695 N N . PRO A 1 91 ? -11.090 -4.020 12.183 1.00 90.50 91 PRO A N 1
ATOM 696 C CA . PRO A 1 91 ? -10.085 -2.985 12.366 1.00 90.50 91 PRO A CA 1
ATOM 697 C C . PRO A 1 91 ? -10.751 -1.605 12.395 1.00 90.50 91 PRO A C 1
ATOM 699 O O . PRO A 1 91 ? -11.648 -1.320 11.604 1.00 90.50 91 PRO A O 1
ATOM 702 N N . GLY A 1 92 ? -10.302 -0.741 13.310 1.00 88.50 92 GLY A N 1
ATOM 703 C CA . GLY A 1 92 ? -10.788 0.644 13.379 1.00 88.50 92 GLY A CA 1
ATOM 704 C C . GLY A 1 92 ? -10.275 1.510 12.226 1.00 88.50 92 GLY A C 1
ATOM 705 O O . GLY A 1 92 ? -10.967 2.424 11.796 1.00 88.50 92 GLY A O 1
ATOM 706 N N . ASN A 1 93 ? -9.090 1.180 11.705 1.00 91.38 93 ASN A N 1
ATOM 707 C CA . ASN A 1 93 ? -8.431 1.871 10.604 1.00 91.38 93 ASN A CA 1
ATOM 708 C C . ASN A 1 93 ? -7.957 0.846 9.567 1.00 91.38 93 ASN A C 1
ATOM 710 O O . ASN A 1 93 ? -7.440 -0.211 9.933 1.00 91.38 93 ASN A O 1
ATOM 714 N N . ILE A 1 94 ? -8.121 1.166 8.283 1.00 95.12 94 ILE A N 1
ATOM 715 C CA . ILE A 1 94 ? -7.630 0.361 7.158 1.00 95.12 94 ILE A CA 1
ATOM 716 C C . ILE A 1 94 ? -6.791 1.276 6.272 1.00 95.12 94 ILE A C 1
ATOM 718 O O . ILE A 1 94 ? -7.268 2.323 5.829 1.00 95.12 94 ILE A O 1
ATOM 722 N N . MET A 1 95 ? -5.549 0.873 6.015 1.00 95.75 95 MET A N 1
ATOM 723 C CA . MET A 1 95 ? -4.641 1.555 5.102 1.00 95.75 95 MET A CA 1
ATOM 724 C C . MET A 1 95 ? -4.207 0.594 4.000 1.00 95.75 95 MET A C 1
ATOM 726 O O . MET A 1 95 ? -3.802 -0.531 4.282 1.00 95.75 95 MET A O 1
ATOM 730 N N . VAL A 1 96 ? -4.261 1.063 2.759 1.00 97.56 96 VAL A N 1
ATOM 731 C CA . VAL A 1 96 ? -3.700 0.396 1.588 1.00 97.56 96 VAL A CA 1
ATOM 732 C C . VAL A 1 96 ? -2.533 1.243 1.097 1.00 97.56 96 VAL A C 1
ATOM 734 O O . VAL A 1 96 ? -2.726 2.391 0.697 1.00 97.56 96 VAL A O 1
ATOM 737 N N . ALA A 1 97 ? -1.327 0.686 1.149 1.00 96.88 97 ALA A N 1
ATOM 738 C CA . ALA A 1 97 ? -0.128 1.304 0.599 1.00 96.88 97 ALA A CA 1
ATOM 739 C C . ALA A 1 9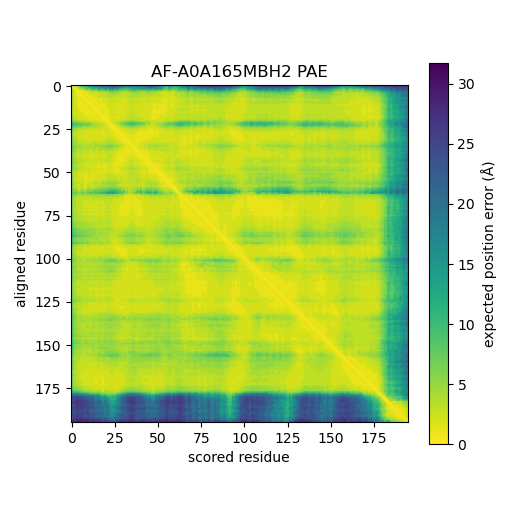7 ? 0.290 0.550 -0.666 1.00 96.88 97 ALA A C 1
ATOM 741 O O . ALA A 1 97 ? 0.424 -0.672 -0.643 1.00 96.88 97 ALA A O 1
ATOM 742 N N . VAL A 1 98 ? 0.485 1.281 -1.759 1.00 96.44 98 VAL A N 1
ATOM 743 C CA . VAL A 1 98 ? 1.020 0.756 -3.016 1.00 96.44 98 VAL A CA 1
ATOM 744 C C . VAL A 1 98 ? 2.429 1.285 -3.191 1.00 96.44 98 VAL A C 1
ATOM 746 O O . VAL A 1 98 ? 2.641 2.492 -3.102 1.00 96.44 98 VAL A O 1
ATOM 749 N N . ILE A 1 99 ? 3.369 0.386 -3.465 1.00 93.31 99 ILE A N 1
ATOM 750 C CA . ILE A 1 99 ? 4.756 0.718 -3.783 1.00 93.31 99 ILE A CA 1
ATOM 751 C C . ILE A 1 99 ? 5.062 0.111 -5.149 1.00 93.31 99 ILE A C 1
ATOM 753 O O . ILE A 1 99 ? 4.882 -1.089 -5.338 1.00 93.31 99 ILE A O 1
ATOM 757 N N . THR A 1 100 ? 5.472 0.936 -6.109 1.00 90.88 100 THR A N 1
ATOM 758 C CA . THR A 1 100 ? 5.816 0.491 -7.470 1.00 90.88 100 THR A CA 1
ATOM 759 C C . THR A 1 100 ? 6.872 1.398 -8.078 1.00 90.88 100 THR A C 1
ATOM 761 O O . THR A 1 100 ? 6.872 2.604 -7.847 1.00 90.88 100 THR A O 1
ATOM 764 N N . ASP A 1 101 ? 7.760 0.860 -8.900 1.00 87.19 101 ASP A N 1
ATOM 765 C CA . ASP A 1 101 ? 8.755 1.640 -9.633 1.00 87.19 101 ASP A CA 1
ATOM 766 C C . ASP A 1 101 ? 8.420 1.792 -11.130 1.00 87.19 101 ASP A C 1
ATOM 768 O O . ASP A 1 101 ? 9.247 2.310 -11.887 1.00 87.19 101 ASP A O 1
ATOM 772 N N . GLY A 1 102 ? 7.222 1.360 -11.543 1.00 88.31 102 GLY A N 1
ATOM 773 C CA . GLY A 1 102 ? 6.746 1.414 -12.924 1.00 88.31 102 GLY A CA 1
ATOM 774 C C . GLY A 1 102 ? 5.254 1.726 -13.069 1.00 88.31 102 GLY A C 1
ATOM 775 O O . GLY A 1 102 ? 4.465 1.624 -12.122 1.00 88.31 102 GLY A O 1
ATOM 776 N N . GLU A 1 103 ? 4.888 2.120 -14.289 1.00 92.94 103 GLU A N 1
ATOM 777 C CA . GLU A 1 103 ? 3.528 2.474 -14.706 1.00 92.94 103 GLU A CA 1
ATOM 778 C C . GLU A 1 103 ? 2.655 1.241 -14.978 1.00 92.94 103 GLU A C 1
ATOM 780 O O . GLU A 1 103 ? 3.150 0.206 -15.421 1.00 92.94 103 GLU A O 1
ATOM 785 N N . GLU A 1 104 ? 1.336 1.375 -14.807 1.00 94.50 104 GLU A N 1
ATOM 786 C CA . GLU A 1 104 ? 0.357 0.368 -15.239 1.00 94.50 104 GLU A CA 1
ATOM 787 C C . GLU A 1 104 ? 0.523 0.012 -16.727 1.00 94.50 104 GLU A C 1
ATOM 789 O O . GLU A 1 104 ? 0.442 0.884 -17.594 1.00 94.50 104 GLU A O 1
ATOM 794 N N . ASN A 1 105 ? 0.694 -1.278 -17.030 1.00 94.31 105 ASN A N 1
ATOM 795 C CA . ASN A 1 105 ? 0.899 -1.749 -18.405 1.00 94.31 105 ASN A CA 1
ATOM 796 C C . ASN A 1 105 ? 0.379 -3.169 -18.703 1.00 94.31 105 ASN A C 1
ATOM 798 O O . ASN A 1 105 ? 0.547 -3.648 -19.826 1.00 94.31 105 ASN A O 1
ATOM 802 N N . SER A 1 106 ? -0.220 -3.859 -17.728 1.00 96.19 106 SER A N 1
ATOM 803 C CA . SER A 1 106 ? -0.454 -5.311 -17.812 1.00 96.19 106 SER A CA 1
ATOM 804 C C . SER A 1 106 ? -1.804 -5.799 -17.277 1.00 96.19 106 SER A C 1
ATOM 806 O O . SER A 1 106 ? -2.103 -6.986 -17.418 1.00 96.19 106 SER A O 1
ATOM 808 N N . SER A 1 107 ? -2.632 -4.924 -16.704 1.00 97.06 107 SER A N 1
ATOM 809 C CA . SER A 1 107 ? -3.940 -5.280 -16.144 1.00 97.06 107 SER A CA 1
ATOM 810 C C . SER A 1 107 ? -4.953 -5.700 -17.212 1.00 97.06 107 SER A C 1
ATOM 812 O O . SER A 1 107 ? -4.967 -5.185 -18.334 1.00 97.06 107 SER A O 1
ATOM 814 N N . ARG A 1 108 ? -5.831 -6.647 -16.862 1.00 96.75 108 ARG A N 1
ATOM 815 C CA . ARG A 1 108 ? -6.829 -7.254 -17.761 1.00 96.75 108 ARG A CA 1
ATOM 816 C C . ARG A 1 108 ? -8.223 -7.386 -17.151 1.00 96.75 108 ARG A C 1
ATOM 818 O O . ARG A 1 108 ? -9.182 -7.563 -17.902 1.00 96.75 108 ARG A O 1
ATOM 825 N N . GLU A 1 109 ? -8.352 -7.335 -15.832 1.00 97.56 109 GLU A N 1
ATOM 826 C CA . GLU A 1 109 ? -9.606 -7.558 -15.110 1.00 97.56 109 GLU A CA 1
ATOM 827 C C . GLU A 1 109 ? -10.302 -6.240 -14.751 1.00 97.56 109 GLU A C 1
ATOM 829 O O . GLU A 1 109 ? -11.520 -6.121 -14.907 1.00 97.56 109 GLU A O 1
ATOM 834 N N . PHE A 1 110 ? -9.534 -5.231 -14.334 1.00 98.06 110 PHE A N 1
ATOM 835 C CA . PHE A 1 110 ? -10.063 -3.938 -13.907 1.00 98.06 110 PHE A CA 1
ATOM 836 C C . PHE A 1 110 ? -9.64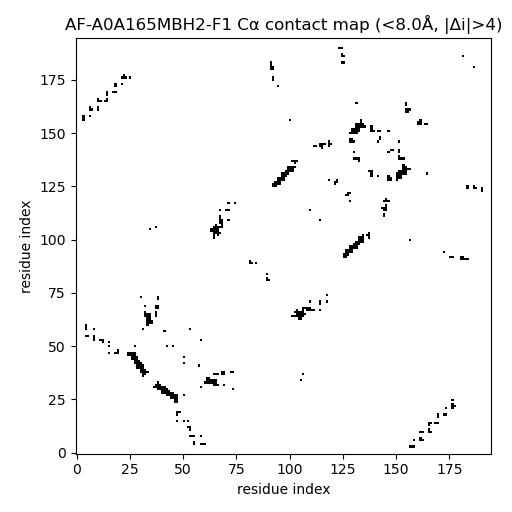5 -2.796 -14.833 1.00 98.06 110 PHE A C 1
ATOM 838 O O . PHE A 1 110 ? -8.515 -2.706 -15.306 1.00 98.06 110 PHE A O 1
ATOM 845 N N . ARG A 1 111 ? -10.579 -1.870 -15.063 1.00 97.25 111 ARG A N 1
ATOM 846 C CA . ARG A 1 111 ? -10.346 -0.609 -15.780 1.00 97.25 111 ARG A CA 1
ATOM 847 C C . ARG A 1 111 ? -10.109 0.542 -14.809 1.00 97.25 111 ARG A C 1
ATOM 849 O O . ARG A 1 111 ? -10.586 0.509 -13.672 1.00 97.25 111 ARG A O 1
ATOM 856 N N . LYS A 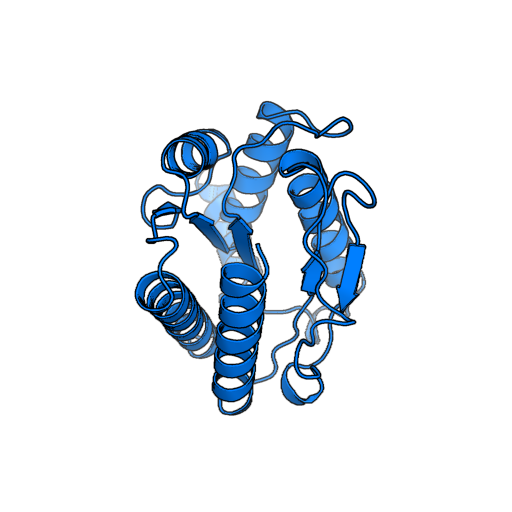1 112 ? -9.447 1.603 -15.285 1.00 96.56 112 LYS A N 1
ATOM 857 C CA . LYS A 1 112 ? -9.111 2.790 -14.479 1.00 96.56 112 LYS A CA 1
ATOM 858 C C . LYS A 1 112 ? -10.343 3.384 -13.790 1.00 96.56 112 LYS A C 1
ATOM 860 O O . LYS A 1 112 ? -10.307 3.642 -12.592 1.00 96.56 112 LYS A O 1
ATOM 865 N N . GLU A 1 113 ? -11.466 3.498 -14.499 1.00 96.94 113 GLU A N 1
ATOM 866 C CA . GLU A 1 113 ? -12.703 4.084 -13.963 1.00 96.94 113 GLU A CA 1
ATOM 867 C C . GLU A 1 113 ? -13.352 3.205 -12.883 1.00 96.94 113 GLU A C 1
ATOM 869 O O . GLU A 1 113 ? -14.083 3.701 -12.023 1.00 96.94 113 GLU A O 1
ATOM 874 N N . GLN A 1 114 ? -13.129 1.887 -12.928 1.00 98.00 114 GLN A N 1
ATOM 875 C CA . GLN A 1 114 ? -13.604 0.976 -11.886 1.00 98.00 114 GLN A CA 1
ATOM 876 C C . GLN A 1 114 ? -12.777 1.168 -10.616 1.00 98.00 114 GLN A C 1
ATOM 878 O O . GLN A 1 114 ? -13.355 1.354 -9.546 1.00 98.00 114 GLN A O 1
ATOM 883 N N . ILE A 1 115 ? -11.449 1.205 -10.746 1.00 98.38 115 ILE A N 1
ATOM 884 C CA . ILE A 1 115 ? -10.535 1.433 -9.622 1.00 98.38 115 ILE A CA 1
ATOM 885 C C . ILE A 1 115 ? -10.768 2.801 -8.983 1.00 98.38 115 ILE A C 1
ATOM 887 O O . ILE A 1 115 ? -10.892 2.884 -7.764 1.00 98.38 115 ILE A O 1
ATOM 891 N N . GLU A 1 116 ? -10.953 3.847 -9.787 1.00 98.00 116 GLU A N 1
ATOM 892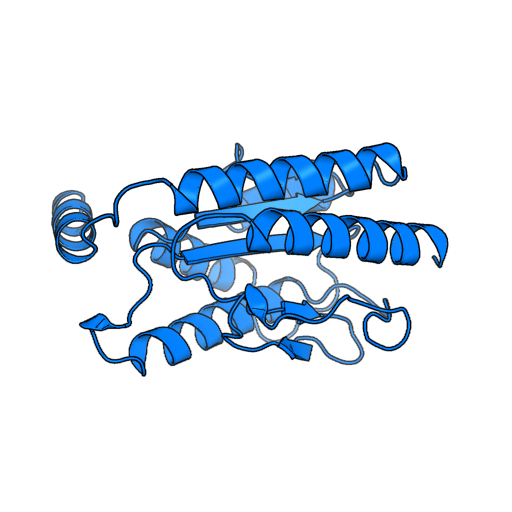 C CA . GLU A 1 116 ? -11.269 5.187 -9.289 1.00 98.00 116 GLU A CA 1
ATOM 893 C C . GLU A 1 116 ? -12.527 5.199 -8.412 1.00 98.00 116 GLU A C 1
ATOM 895 O O . GLU A 1 116 ? -12.534 5.756 -7.310 1.00 98.00 116 GLU A O 1
ATOM 900 N N . LYS A 1 117 ? -13.599 4.539 -8.866 1.00 97.94 117 LYS A N 1
ATOM 901 C CA . LYS A 1 117 ? -14.839 4.414 -8.088 1.00 97.94 117 LYS A CA 1
ATOM 902 C C . LYS A 1 117 ? -14.626 3.621 -6.803 1.00 97.94 117 LYS A C 1
ATOM 904 O O . LYS A 1 117 ? -15.170 4.006 -5.768 1.00 97.94 117 LYS A O 1
ATOM 909 N N . MET A 1 118 ? -13.854 2.537 -6.860 1.00 98.38 118 MET A N 1
ATOM 910 C CA . MET A 1 118 ? -13.560 1.698 -5.698 1.00 98.38 118 MET A CA 1
ATOM 911 C C . MET A 1 118 ? -12.774 2.475 -4.641 1.00 98.38 118 MET A C 1
ATOM 913 O O . MET A 1 118 ? -13.204 2.519 -3.490 1.00 98.38 118 MET A O 1
ATOM 917 N N . ILE A 1 119 ? -11.692 3.154 -5.029 1.00 97.69 119 ILE A N 1
ATOM 918 C CA . ILE A 1 119 ? -10.875 3.964 -4.117 1.00 97.69 119 ILE A CA 1
ATOM 919 C C . ILE A 1 119 ? -11.721 5.077 -3.500 1.00 97.69 119 ILE A C 1
ATOM 921 O O . ILE A 1 119 ? -11.793 5.171 -2.278 1.00 97.69 119 ILE A O 1
ATOM 925 N N . LYS A 1 120 ? -12.464 5.852 -4.303 1.00 96.25 120 LYS A N 1
ATOM 926 C CA . LYS A 1 120 ? -13.345 6.916 -3.782 1.00 96.25 120 LYS A CA 1
ATOM 927 C C . LYS A 1 120 ? -14.371 6.392 -2.776 1.00 96.25 120 LYS A C 1
ATOM 929 O O . LYS A 1 120 ? -14.560 7.000 -1.722 1.00 96.25 120 LYS A O 1
ATOM 934 N N . ALA A 1 121 ? -15.017 5.264 -3.072 1.00 95.88 121 ALA A N 1
ATOM 935 C CA . ALA A 1 121 ? -15.994 4.658 -2.172 1.00 95.88 121 ALA A CA 1
ATOM 936 C C . ALA A 1 121 ? -15.357 4.195 -0.851 1.00 95.88 121 ALA A C 1
ATOM 938 O O . ALA A 1 121 ? -15.931 4.405 0.217 1.00 95.88 121 ALA A O 1
ATOM 939 N N . LYS A 1 122 ? -14.161 3.597 -0.905 1.00 96.50 122 LYS A N 1
ATOM 940 C CA . LYS A 1 122 ? -13.441 3.124 0.284 1.00 96.50 122 LYS A CA 1
ATOM 941 C C . LYS A 1 122 ? -12.886 4.265 1.122 1.00 96.50 122 LYS A C 1
ATOM 943 O O . LYS A 1 122 ? -13.029 4.231 2.342 1.00 96.50 122 LYS A O 1
ATOM 948 N N . THR A 1 123 ? -12.368 5.310 0.487 1.00 94.81 123 THR A N 1
ATOM 949 C CA . THR A 1 123 ? -11.953 6.543 1.162 1.00 94.81 123 THR A CA 1
ATOM 950 C C . THR A 1 123 ? -13.128 7.202 1.885 1.00 94.81 123 THR A C 1
ATOM 952 O O . THR A 1 123 ? -13.006 7.566 3.053 1.00 94.81 123 THR A O 1
ATOM 955 N N . ALA A 1 124 ? -14.307 7.277 1.255 1.00 91.06 124 ALA A N 1
ATOM 956 C CA . ALA A 1 124 ? -15.525 7.755 1.919 1.00 91.06 124 ALA A CA 1
ATOM 957 C C . ALA A 1 124 ? -15.954 6.858 3.099 1.00 91.06 124 ALA A C 1
ATOM 959 O O . ALA A 1 124 ? -16.529 7.343 4.071 1.00 91.06 124 ALA A O 1
ATOM 960 N N . GLY A 1 125 ? -15.636 5.561 3.033 1.00 90.06 125 GLY A N 1
ATOM 961 C CA . GLY A 1 125 ? -15.773 4.592 4.124 1.00 90.06 125 GLY A CA 1
ATOM 962 C C . GLY A 1 125 ? -14.629 4.610 5.146 1.00 90.06 125 GLY A C 1
ATOM 963 O O . GLY A 1 125 ? -14.544 3.706 5.971 1.00 90.06 125 GLY A O 1
ATOM 964 N N . GLY A 1 126 ? -13.738 5.602 5.100 1.00 91.25 126 GLY A N 1
ATOM 965 C CA . GLY A 1 126 ? -12.681 5.797 6.090 1.00 91.25 126 GLY A CA 1
ATOM 966 C C . GLY A 1 126 ? -11.383 5.029 5.840 1.00 91.25 126 GLY A C 1
ATOM 967 O O . GLY A 1 126 ? -10.504 5.070 6.704 1.00 91.25 126 GLY A O 1
ATOM 968 N N . TRP A 1 127 ? -11.239 4.353 4.696 1.00 95.50 127 TRP A N 1
ATOM 969 C CA . TRP A 1 127 ? -9.965 3.754 4.298 1.00 95.50 127 TRP A CA 1
ATOM 970 C C . TRP A 1 127 ? -8.976 4.842 3.892 1.00 95.50 127 TRP A C 1
ATOM 972 O O . TRP A 1 127 ? -9.354 5.889 3.371 1.00 95.50 127 TRP A O 1
ATOM 982 N N . THR A 1 128 ? -7.695 4.574 4.103 1.00 95.75 128 THR A N 1
ATOM 983 C CA . THR A 1 128 ? -6.611 5.446 3.651 1.00 95.75 128 THR A CA 1
ATOM 984 C C . THR A 1 128 ? -5.838 4.764 2.539 1.00 95.75 128 THR A C 1
ATOM 986 O O . THR A 1 128 ? -5.481 3.597 2.663 1.00 95.75 128 THR A O 1
ATOM 989 N N . PHE A 1 129 ? -5.557 5.501 1.472 1.00 96.69 129 PHE A N 1
ATOM 990 C CA . PHE A 1 129 ? -4.778 5.020 0.339 1.00 96.69 129 PHE A CA 1
ATOM 991 C C . PHE A 1 129 ? -3.515 5.856 0.201 1.00 96.69 129 PHE A C 1
ATOM 993 O O . PHE A 1 129 ? -3.591 7.084 0.177 1.00 96.69 129 PHE A O 1
ATOM 1000 N N . ILE A 1 130 ? -2.370 5.188 0.109 1.00 96.12 130 ILE A N 1
ATOM 1001 C CA . ILE A 1 130 ? -1.065 5.808 -0.111 1.00 96.12 130 ILE A CA 1
ATOM 1002 C C . ILE A 1 130 ? -0.452 5.169 -1.348 1.00 96.12 130 ILE A C 1
ATOM 1004 O O . ILE A 1 130 ? -0.443 3.947 -1.480 1.00 96.12 130 ILE A O 1
ATOM 1008 N N . PHE A 1 131 ? 0.050 5.999 -2.249 1.00 96.06 131 PHE A N 1
ATOM 1009 C CA . PHE A 1 131 ? 0.760 5.581 -3.442 1.00 96.06 131 PHE A CA 1
ATOM 1010 C C . PHE A 1 131 ? 2.181 6.122 -3.382 1.00 96.06 131 PHE A C 1
ATOM 1012 O O . PHE A 1 131 ? 2.384 7.330 -3.286 1.00 96.06 131 PHE A O 1
ATOM 1019 N N . LEU A 1 132 ? 3.155 5.228 -3.421 1.00 94.19 132 LEU A N 1
ATOM 1020 C CA . LEU A 1 132 ? 4.574 5.537 -3.386 1.00 94.19 132 LEU A CA 1
ATOM 1021 C C . LEU A 1 132 ? 5.171 5.032 -4.694 1.00 94.19 132 LEU A C 1
ATOM 1023 O O . LEU A 1 132 ? 5.078 3.839 -4.995 1.00 94.19 132 LEU A O 1
ATOM 1027 N N . SER A 1 133 ? 5.767 5.917 -5.490 1.00 92.06 133 SER A N 1
ATOM 1028 C CA . SER A 1 133 ? 6.391 5.472 -6.733 1.00 92.06 133 SER A CA 1
ATOM 1029 C C . SER A 1 133 ? 7.649 6.223 -7.100 1.00 92.06 133 SER A C 1
ATOM 1031 O O . SER A 1 133 ? 7.758 7.424 -6.883 1.00 92.06 133 SER A O 1
ATOM 1033 N N . ALA A 1 134 ? 8.590 5.499 -7.695 1.00 89.19 134 ALA A N 1
ATOM 1034 C CA . ALA A 1 134 ? 9.774 6.098 -8.285 1.00 89.19 134 ALA A CA 1
ATOM 1035 C C . ALA A 1 134 ? 9.599 6.502 -9.755 1.00 89.19 134 ALA A C 1
ATOM 1037 O O . ALA A 1 134 ? 10.551 6.944 -10.398 1.00 89.19 134 ALA A O 1
ATOM 1038 N N . ASP A 1 135 ? 8.387 6.354 -10.291 1.00 89.94 135 ASP A N 1
ATOM 1039 C CA . ASP A 1 135 ? 8.007 6.822 -11.615 1.00 89.94 135 ASP A CA 1
ATOM 1040 C C . ASP A 1 135 ? 6.993 7.974 -11.498 1.00 89.94 135 ASP A C 1
ATOM 1042 O O . ASP A 1 135 ? 5.918 7.838 -10.908 1.00 89.94 135 ASP A O 1
ATOM 1046 N N . LEU A 1 136 ? 7.329 9.141 -12.056 1.00 87.06 136 LEU A 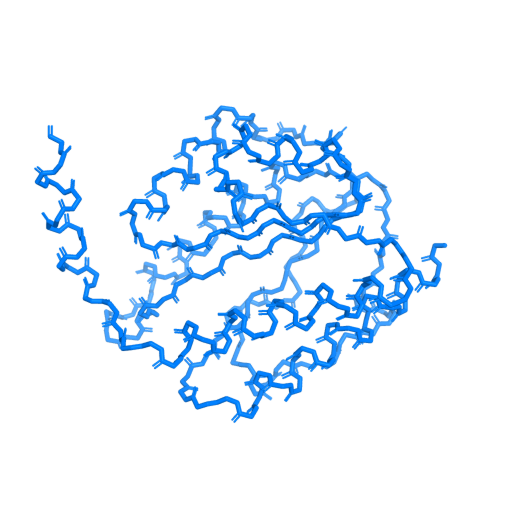N 1
ATOM 1047 C CA . LEU A 1 136 ? 6.482 10.336 -11.961 1.00 87.06 136 LEU A CA 1
ATOM 1048 C C . LEU A 1 136 ? 5.171 10.208 -12.745 1.00 87.06 136 LEU A C 1
ATOM 1050 O O . LEU A 1 136 ? 4.160 10.784 -12.336 1.00 87.06 136 LEU A O 1
ATOM 1054 N N . ASN A 1 137 ? 5.157 9.463 -13.851 1.00 91.69 137 ASN A N 1
ATOM 1055 C CA . ASN A 1 137 ? 3.925 9.217 -14.592 1.00 91.69 137 ASN A CA 1
ATOM 1056 C C . ASN A 1 137 ? 3.001 8.314 -13.779 1.00 91.69 137 ASN A C 1
ATOM 1058 O O . ASN A 1 137 ? 1.806 8.597 -13.704 1.00 91.69 137 ASN A O 1
ATOM 1062 N N . ALA A 1 138 ? 3.546 7.302 -13.097 1.00 90.31 138 ALA A N 1
ATOM 1063 C CA . ALA A 1 138 ? 2.772 6.460 -12.190 1.00 90.31 138 ALA A CA 1
ATOM 1064 C C . ALA A 1 138 ? 2.144 7.280 -11.048 1.00 90.31 138 ALA A C 1
ATOM 1066 O O . ALA A 1 138 ? 0.968 7.092 -10.735 1.00 90.31 138 ALA A O 1
ATOM 1067 N N . VAL A 1 139 ? 2.876 8.245 -10.474 1.00 91.56 139 VAL A N 1
ATOM 1068 C CA . VAL A 1 139 ? 2.333 9.185 -9.472 1.00 91.56 139 VAL A CA 1
ATOM 1069 C C . VAL A 1 139 ? 1.192 10.032 -10.051 1.00 91.56 139 VAL A C 1
ATOM 1071 O O . VAL A 1 139 ? 0.142 10.171 -9.421 1.00 91.56 139 VAL A O 1
ATOM 1074 N N . HIS A 1 140 ? 1.354 10.584 -11.257 1.00 90.69 140 HIS A N 1
ATOM 1075 C CA . HIS A 1 140 ? 0.291 11.353 -11.913 1.00 90.69 140 HIS A CA 1
ATOM 1076 C C . HIS A 1 140 ? -0.950 10.502 -12.213 1.00 90.69 140 HIS A C 1
ATOM 1078 O O . HIS A 1 140 ? -2.082 10.965 -12.040 1.00 90.69 140 HIS A O 1
ATOM 1084 N N . ASP A 1 141 ? -0.750 9.260 -12.644 1.00 91.62 141 ASP A N 1
ATOM 1085 C CA . ASP A 1 141 ? -1.832 8.322 -12.907 1.00 91.62 141 ASP A CA 1
ATOM 1086 C C . ASP A 1 141 ? -2.536 7.891 -11.614 1.00 91.62 141 ASP A C 1
ATOM 1088 O O . ASP A 1 141 ? -3.762 7.782 -11.614 1.00 91.62 141 ASP A O 1
ATOM 1092 N N . ALA A 1 142 ? -1.830 7.760 -10.487 1.00 92.62 142 ALA A N 1
ATOM 1093 C CA . ALA A 1 142 ? -2.443 7.469 -9.190 1.00 92.62 142 ALA A CA 1
ATOM 1094 C C . ALA A 1 142 ? -3.484 8.527 -8.785 1.00 92.62 142 ALA A C 1
ATOM 1096 O O . ALA A 1 142 ? -4.584 8.184 -8.346 1.00 92.62 142 ALA A O 1
ATOM 1097 N N . VAL A 1 143 ? -3.213 9.814 -9.024 1.00 92.81 143 VAL A N 1
ATOM 1098 C CA . VAL A 1 143 ? -4.199 10.882 -8.774 1.00 92.81 143 VAL A CA 1
ATOM 1099 C C . VAL A 1 143 ? -5.465 10.676 -9.615 1.00 92.81 143 VAL A C 1
ATOM 1101 O O . VAL A 1 143 ? -6.582 10.856 -9.127 1.00 92.81 143 VAL A O 1
ATOM 1104 N N . ARG A 1 144 ? -5.319 10.227 -10.868 1.00 92.88 144 ARG A N 1
ATOM 1105 C CA . ARG A 1 144 ? -6.452 9.900 -11.756 1.00 92.88 144 ARG A CA 1
ATOM 1106 C C . ARG A 1 144 ? -7.200 8.641 -11.317 1.00 92.88 144 ARG A C 1
ATOM 1108 O O . ARG A 1 144 ? -8.397 8.540 -11.558 1.00 92.88 144 ARG A O 1
ATOM 1115 N N . LEU A 1 145 ? -6.523 7.717 -10.637 1.00 94.19 145 LEU A N 1
ATOM 1116 C CA . LEU A 1 145 ? -7.135 6.559 -9.978 1.00 94.19 145 LEU A CA 1
ATOM 1117 C C . LEU A 1 145 ? -7.824 6.920 -8.652 1.00 94.19 145 LEU A C 1
ATOM 1119 O O . LEU A 1 145 ? -8.377 6.045 -7.999 1.00 94.19 145 LEU A O 1
ATOM 1123 N N . GLY A 1 146 ? -7.835 8.191 -8.243 1.00 92.75 146 GLY A N 1
ATOM 1124 C CA . GLY A 1 146 ? -8.558 8.649 -7.057 1.00 92.75 146 GLY A CA 1
ATOM 1125 C C . GLY A 1 146 ? -7.744 8.639 -5.765 1.00 92.75 146 GLY A C 1
ATOM 1126 O O . GLY A 1 146 ? -8.319 8.885 -4.702 1.00 92.75 146 GLY A O 1
ATOM 1127 N N . PHE A 1 147 ? -6.430 8.403 -5.831 1.00 94.69 147 PHE A N 1
ATOM 1128 C CA . PHE A 1 147 ? -5.546 8.693 -4.705 1.00 94.69 147 PHE A CA 1
ATOM 1129 C C . PHE A 1 147 ? -5.500 10.205 -4.462 1.00 94.69 147 PHE A C 1
ATOM 1131 O O . PHE A 1 147 ? -5.502 11.010 -5.396 1.00 94.69 147 PHE A O 1
ATOM 1138 N N . HIS A 1 148 ? -5.440 10.612 -3.194 1.00 91.62 148 HIS A N 1
ATOM 1139 C CA . HIS A 1 148 ? -5.213 12.016 -2.868 1.00 91.62 148 HIS A CA 1
ATOM 1140 C C . HIS A 1 148 ? -3.808 12.430 -3.313 1.00 91.62 148 HIS A C 1
ATOM 1142 O O . HIS A 1 148 ? -2.847 11.685 -3.118 1.00 91.62 148 HIS A O 1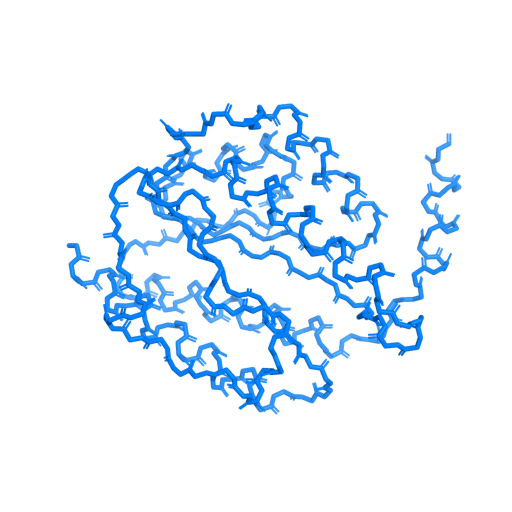
ATOM 1148 N N . GLN A 1 149 ? -3.677 13.639 -3.864 1.00 88.69 149 GLN A N 1
ATOM 1149 C CA . GLN A 1 149 ? -2.391 14.169 -4.325 1.00 88.69 149 GLN A CA 1
ATOM 1150 C C . GLN A 1 149 ? -1.338 14.171 -3.206 1.00 88.69 149 GLN A C 1
ATOM 1152 O O . GLN A 1 149 ? -0.215 13.736 -3.418 1.00 88.69 149 GLN A O 1
ATOM 1157 N N . GLU A 1 150 ? -1.724 14.561 -1.990 1.00 87.62 150 GLU A N 1
ATOM 1158 C CA . GLU A 1 150 ? -0.851 14.555 -0.802 1.00 87.62 150 GLU A CA 1
ATOM 1159 C C . GLU A 1 150 ? -0.448 13.144 -0.339 1.00 87.62 150 GLU A C 1
ATOM 1161 O O . GLU A 1 150 ? 0.453 12.985 0.476 1.00 87.62 150 GLU A O 1
ATOM 1166 N N . SER A 1 151 ? -1.133 12.111 -0.831 1.00 89.56 151 SER A N 1
ATOM 1167 C CA . SER A 1 151 ? -0.839 10.699 -0.560 1.00 89.56 151 SER A CA 1
ATOM 1168 C C . SER A 1 151 ? -0.263 9.981 -1.785 1.00 89.56 151 SER A C 1
ATOM 1170 O O . SER A 1 151 ? -0.202 8.756 -1.783 1.00 89.56 151 SER A O 1
ATOM 1172 N N . SER A 1 152 ? 0.142 10.728 -2.819 1.00 92.19 152 SER A N 1
ATOM 1173 C CA . SER A 1 152 ? 0.802 10.228 -4.030 1.00 92.19 152 SER A CA 1
ATOM 1174 C C . SER A 1 152 ? 2.229 10.775 -4.063 1.00 92.19 152 SER A C 1
ATOM 1176 O O . SER A 1 152 ? 2.461 11.908 -4.478 1.00 92.19 152 SER A O 1
ATOM 1178 N N . ILE A 1 153 ? 3.177 10.000 -3.541 1.00 90.75 153 ILE A N 1
ATOM 1179 C CA . ILE A 1 153 ? 4.505 10.479 -3.154 1.00 90.75 153 ILE A CA 1
ATOM 1180 C C . ILE A 1 153 ? 5.554 9.921 -4.125 1.00 90.75 153 ILE A C 1
ATOM 1182 O O . ILE A 1 153 ? 5.723 8.698 -4.199 1.00 90.75 153 ILE A O 1
ATOM 1186 N N . PRO A 1 154 ? 6.264 10.788 -4.868 1.00 91.94 154 PRO A N 1
ATOM 1187 C CA . PRO A 1 154 ? 7.407 10.363 -5.653 1.00 91.94 154 PRO A CA 1
ATOM 1188 C C . PRO A 1 154 ? 8.609 10.069 -4.746 1.00 91.94 154 PRO A C 1
ATOM 1190 O O . PRO A 1 154 ? 8.838 10.791 -3.774 1.00 91.94 154 PRO A O 1
ATOM 1193 N N . PHE A 1 155 ? 9.408 9.057 -5.079 1.00 90.31 155 PHE A N 1
ATOM 1194 C CA . PHE A 1 155 ? 10.694 8.800 -4.424 1.00 90.31 155 PHE A CA 1
ATOM 1195 C C . PHE A 1 155 ? 11.801 8.506 -5.446 1.00 90.31 155 PHE A C 1
ATOM 1197 O O . PHE A 1 155 ? 11.529 8.211 -6.605 1.00 90.31 155 PHE A O 1
ATOM 1204 N N . ASP A 1 156 ? 13.061 8.630 -5.038 1.00 88.00 156 ASP A N 1
ATOM 1205 C CA . ASP A 1 156 ? 14.205 8.322 -5.904 1.00 88.00 156 ASP A CA 1
ATOM 1206 C C . ASP A 1 156 ? 14.511 6.813 -5.885 1.00 88.00 156 ASP A C 1
ATOM 1208 O O . ASP A 1 156 ? 14.419 6.186 -4.833 1.00 88.00 156 ASP A O 1
ATOM 1212 N N . LYS A 1 157 ? 14.895 6.214 -7.023 1.00 86.12 157 LYS A N 1
ATOM 1213 C CA . LYS A 1 157 ? 15.258 4.781 -7.086 1.00 86.12 157 LYS A CA 1
ATOM 1214 C C . LYS A 1 157 ? 16.564 4.452 -6.349 1.00 86.12 157 LYS A C 1
ATOM 1216 O O . LYS A 1 157 ? 16.920 3.279 -6.279 1.00 86.12 157 LYS A O 1
ATOM 1221 N N . SER A 1 158 ? 17.282 5.454 -5.849 1.00 88.00 158 SER A N 1
ATOM 1222 C CA . SER A 1 158 ? 18.465 5.278 -5.016 1.00 88.00 158 SER A CA 1
ATOM 1223 C C . SER A 1 158 ? 18.145 4.564 -3.696 1.00 88.00 158 SER A C 1
ATOM 1225 O O . SER A 1 158 ? 17.020 4.670 -3.189 1.00 88.00 158 SER A O 1
ATOM 1227 N N . PRO A 1 159 ? 19.139 3.893 -3.088 1.00 85.12 159 PRO A N 1
ATOM 1228 C CA . PRO A 1 159 ? 18.991 3.297 -1.761 1.00 85.12 159 PRO A CA 1
ATOM 1229 C C . PRO A 1 159 ? 18.470 4.299 -0.719 1.00 85.12 159 PRO A C 1
ATOM 1231 O O . PRO A 1 159 ? 17.605 3.977 0.100 1.00 85.12 159 PRO A O 1
ATOM 1234 N N . GLU A 1 160 ? 18.941 5.550 -0.768 1.00 87.00 160 GLU A N 1
ATOM 1235 C CA . GLU A 1 160 ? 18.488 6.619 0.122 1.00 87.00 160 GLU A CA 1
ATOM 1236 C C . GLU A 1 160 ? 17.020 6.988 -0.122 1.00 87.00 160 GLU A C 1
ATOM 1238 O O . GLU A 1 160 ? 16.271 7.208 0.833 1.00 87.00 160 GLU A O 1
ATOM 1243 N N . GLY A 1 161 ? 16.592 7.034 -1.387 1.00 88.56 161 GLY A N 1
ATOM 1244 C CA . GLY A 1 161 ? 15.211 7.315 -1.765 1.00 88.56 161 GLY A CA 1
ATOM 1245 C C . GLY A 1 161 ? 14.244 6.217 -1.321 1.00 88.56 161 GLY A C 1
ATOM 1246 O O . GLY A 1 161 ? 13.208 6.523 -0.726 1.00 88.56 161 GLY A O 1
ATOM 1247 N N . VAL A 1 162 ? 14.607 4.947 -1.524 1.00 87.19 162 VAL A N 1
ATOM 1248 C CA . VAL A 1 162 ? 13.837 3.782 -1.050 1.00 87.19 162 VAL A CA 1
ATOM 1249 C C . VAL A 1 162 ? 13.741 3.776 0.478 1.00 87.19 162 VAL A C 1
ATOM 1251 O O . VAL A 1 162 ? 12.654 3.605 1.033 1.00 87.19 162 VAL A O 1
ATOM 1254 N N . SER A 1 163 ? 14.857 4.020 1.168 1.00 87.81 163 SER A N 1
ATOM 1255 C CA . SER A 1 163 ? 14.900 4.093 2.632 1.00 87.81 163 SER A CA 1
ATOM 1256 C C . SER A 1 163 ? 14.000 5.209 3.177 1.00 87.81 163 SER A C 1
ATOM 1258 O O . SER A 1 163 ? 13.163 4.966 4.050 1.00 87.81 163 SER A O 1
ATOM 1260 N N . CYS A 1 164 ? 14.089 6.413 2.602 1.00 88.50 164 CYS A N 1
ATOM 1261 C CA . CYS A 1 164 ? 13.239 7.550 2.960 1.00 88.50 164 CYS A CA 1
ATOM 1262 C C . CYS A 1 164 ? 11.750 7.236 2.746 1.00 88.50 164 CYS A C 1
ATOM 1264 O O . CYS A 1 164 ? 10.922 7.471 3.627 1.00 88.50 164 CYS A O 1
ATOM 1266 N N . CYS A 1 165 ? 11.415 6.627 1.607 1.00 90.56 165 CYS A N 1
ATOM 1267 C CA . CYS A 1 165 ? 10.061 6.204 1.267 1.00 90.56 165 CYS A CA 1
ATOM 1268 C C . CYS A 1 165 ? 9.472 5.242 2.318 1.00 90.56 165 CYS A C 1
ATOM 1270 O O . CYS A 1 165 ? 8.366 5.457 2.825 1.00 90.56 165 CYS A O 1
ATOM 1272 N N . MET A 1 166 ? 10.239 4.223 2.717 1.00 91.38 166 MET A N 1
ATOM 1273 C CA . MET A 1 166 ? 9.828 3.256 3.740 1.00 91.38 166 MET A CA 1
ATOM 1274 C C . MET A 1 166 ? 9.716 3.888 5.132 1.00 91.38 166 MET A C 1
ATOM 1276 O O . MET A 1 166 ? 8.794 3.560 5.885 1.00 91.38 166 MET A O 1
ATOM 1280 N N . GLN A 1 167 ? 10.599 4.831 5.471 1.00 91.31 167 GLN A N 1
ATOM 1281 C CA . GLN A 1 167 ? 10.509 5.582 6.721 1.00 91.31 167 GLN A CA 1
ATOM 1282 C C . GLN A 1 167 ? 9.231 6.430 6.774 1.00 91.31 167 GLN A C 1
ATOM 1284 O O . GLN A 1 167 ? 8.493 6.352 7.757 1.00 91.31 167 GLN A O 1
ATOM 1289 N N . MET A 1 168 ? 8.920 7.176 5.711 1.00 90.81 168 MET A N 1
ATOM 1290 C CA . MET A 1 168 ? 7.694 7.977 5.623 1.00 90.81 168 MET A CA 1
ATOM 1291 C C . MET A 1 168 ? 6.438 7.109 5.759 1.00 90.81 168 MET A C 1
ATOM 1293 O O . MET A 1 168 ? 5.494 7.476 6.467 1.00 90.81 168 MET A O 1
ATOM 1297 N N . LEU A 1 169 ? 6.426 5.936 5.116 1.00 93.75 169 LEU A N 1
ATOM 1298 C CA . LEU A 1 169 ? 5.341 4.971 5.273 1.00 93.75 169 LEU A CA 1
ATOM 1299 C C . LEU A 1 169 ? 5.225 4.495 6.728 1.00 93.75 169 LEU A C 1
ATOM 1301 O O . LEU A 1 169 ? 4.122 4.465 7.274 1.00 93.75 169 LEU A O 1
ATOM 1305 N N . SER A 1 170 ? 6.351 4.172 7.371 1.00 94.38 170 SER A N 1
ATOM 1306 C CA . SER A 1 170 ? 6.394 3.761 8.778 1.00 94.38 170 SER A CA 1
ATOM 1307 C C . SER A 1 170 ? 5.816 4.829 9.705 1.00 94.38 170 SER A C 1
ATOM 1309 O O . SER A 1 170 ? 4.939 4.533 10.516 1.00 94.38 170 SER A O 1
ATOM 1311 N N . GLU A 1 171 ? 6.232 6.087 9.549 1.00 92.69 171 GLU A N 1
ATOM 1312 C CA . GLU A 1 171 ? 5.729 7.217 10.337 1.00 92.69 171 GLU A CA 1
ATOM 1313 C C . GLU A 1 171 ? 4.217 7.400 10.157 1.00 92.69 171 GLU A C 1
ATOM 1315 O O . GLU A 1 171 ? 3.480 7.551 11.136 1.00 92.69 171 GLU A O 1
ATOM 1320 N N . LYS A 1 172 ? 3.727 7.309 8.915 1.00 91.75 172 LYS A N 1
ATOM 1321 C CA . LYS A 1 172 ? 2.300 7.443 8.607 1.00 91.75 172 LYS A CA 1
ATOM 1322 C C . LYS A 1 172 ? 1.465 6.310 9.207 1.00 91.75 172 LYS A C 1
ATOM 1324 O O . LYS A 1 172 ? 0.393 6.573 9.760 1.00 91.75 172 LYS A O 1
ATOM 1329 N N . VAL A 1 173 ? 1.941 5.065 9.121 1.00 93.25 173 VAL A N 1
ATOM 1330 C CA . VAL A 1 173 ? 1.278 3.900 9.729 1.00 93.25 173 VAL A CA 1
ATOM 1331 C C . VAL A 1 173 ? 1.292 4.016 11.254 1.00 93.25 173 VAL A C 1
ATOM 1333 O O . VAL A 1 173 ? 0.251 3.829 11.884 1.00 93.25 173 VAL A O 1
ATOM 1336 N N . SER A 1 174 ? 2.425 4.384 11.855 1.00 92.88 174 SER A N 1
ATOM 1337 C CA . SER A 1 174 ? 2.546 4.590 13.303 1.00 92.88 174 SER A CA 1
ATOM 1338 C C . SER A 1 174 ? 1.597 5.679 13.808 1.00 92.88 174 SER A C 1
ATOM 1340 O O . SER A 1 174 ? 0.900 5.465 14.801 1.00 92.88 174 SER A O 1
ATOM 1342 N N . GLY A 1 175 ? 1.491 6.803 13.089 1.00 90.62 175 GLY A N 1
ATOM 1343 C CA . GLY A 1 175 ? 0.525 7.862 13.385 1.00 90.62 175 GLY A CA 1
ATOM 1344 C C . GLY A 1 175 ? -0.910 7.335 13.397 1.00 90.62 175 GLY A C 1
ATOM 1345 O O . GLY A 1 175 ? -1.595 7.434 14.413 1.00 90.62 175 GLY A O 1
ATOM 1346 N N . MET A 1 176 ? -1.329 6.651 12.330 1.00 88.88 176 MET A N 1
ATOM 1347 C CA . MET A 1 176 ? -2.677 6.077 12.231 1.00 88.88 176 MET A CA 1
ATOM 1348 C C . MET A 1 176 ? -2.981 5.024 13.304 1.00 88.88 176 MET A C 1
ATOM 1350 O O . MET A 1 176 ? -4.124 4.873 13.732 1.00 88.88 176 MET A O 1
ATOM 1354 N N . ARG A 1 177 ? -1.974 4.264 13.737 1.00 88.50 177 ARG A N 1
ATOM 1355 C CA . ARG A 1 177 ? -2.125 3.279 14.818 1.00 88.50 177 ARG A CA 1
ATOM 1356 C C . ARG A 1 177 ? -2.275 3.924 16.191 1.00 88.50 177 ARG A C 1
ATOM 1358 O O . ARG A 1 177 ? -2.866 3.308 17.075 1.00 88.50 177 ARG A O 1
ATOM 1365 N N . SER A 1 178 ? -1.725 5.123 16.369 1.00 84.69 178 SER A N 1
ATOM 1366 C CA . SER A 1 178 ? -1.844 5.902 17.603 1.00 84.69 178 SER A CA 1
ATOM 1367 C C . SER A 1 178 ? -3.137 6.720 17.682 1.00 84.69 178 SER A C 1
ATOM 1369 O O . SER A 1 178 ? -3.550 7.110 18.774 1.00 84.69 178 SER A O 1
ATOM 1371 N N . GLU A 1 179 ? -3.798 6.957 16.546 1.00 76.00 179 GLU A N 1
ATOM 1372 C CA . GLU A 1 179 ? -5.083 7.646 16.508 1.00 76.00 179 GLU A CA 1
ATOM 1373 C C . GLU A 1 179 ? -6.190 6.798 17.166 1.00 76.00 179 GLU A C 1
ATOM 1375 O O . GLU A 1 179 ? -6.257 5.579 16.959 1.00 76.00 179 GLU A O 1
ATOM 1380 N N . PRO A 1 180 ? -7.091 7.417 17.955 1.00 64.31 180 PRO A N 1
ATOM 1381 C CA . PRO A 1 180 ? -8.263 6.731 18.483 1.00 64.31 180 PRO A CA 1
ATOM 1382 C C . PRO A 1 180 ? -9.054 6.079 17.347 1.00 64.31 180 PRO A C 1
ATOM 1384 O O . PRO A 1 180 ? -9.166 6.655 16.265 1.00 64.31 180 PRO A O 1
ATOM 1387 N N . LYS A 1 181 ? -9.639 4.896 17.596 1.00 60.31 181 LYS A N 1
ATOM 1388 C CA . LYS A 1 181 ? -10.539 4.245 16.632 1.00 60.31 181 LYS A CA 1
ATOM 1389 C C . LYS A 1 181 ? -11.582 5.267 16.179 1.00 60.31 181 LYS A C 1
ATOM 1391 O O . LYS A 1 181 ? -12.402 5.690 16.992 1.00 60.31 181 LYS A O 1
ATOM 1396 N N . ALA A 1 182 ? -11.557 5.648 14.906 1.00 56.66 182 ALA A N 1
ATOM 1397 C CA . ALA A 1 182 ? -12.637 6.442 14.356 1.00 56.66 182 ALA A CA 1
ATOM 1398 C C . ALA A 1 182 ? -13.907 5.584 14.421 1.00 56.66 182 ALA A C 1
ATOM 1400 O O . ALA A 1 182 ? -13.899 4.441 13.954 1.00 56.66 182 ALA A O 1
ATOM 1401 N N . ASP A 1 183 ? -14.981 6.092 15.030 1.00 58.50 183 ASP A N 1
ATOM 1402 C CA . ASP A 1 183 ? -16.249 5.371 15.044 1.00 58.50 183 ASP A CA 1
ATOM 1403 C C . ASP A 1 183 ? -16.750 5.268 13.596 1.00 58.50 183 ASP A C 1
ATOM 1405 O O . ASP A 1 183 ? -17.177 6.241 12.972 1.00 58.50 183 ASP A O 1
ATOM 1409 N N . MET A 1 184 ? -16.645 4.065 13.035 1.00 54.50 184 MET A N 1
ATOM 1410 C CA . MET A 1 184 ? -17.073 3.759 11.676 1.00 54.50 184 MET A CA 1
ATOM 1411 C C . MET A 1 184 ? -18.561 4.088 11.476 1.00 54.50 184 MET A C 1
ATOM 1413 O O . MET A 1 184 ? -18.947 4.564 10.408 1.00 54.50 184 MET A O 1
ATOM 1417 N N . ASN A 1 185 ? -19.396 3.904 12.505 1.00 53.66 185 ASN A N 1
ATOM 1418 C CA . ASN A 1 185 ? -20.814 4.251 12.445 1.00 53.66 185 ASN A CA 1
ATOM 1419 C C . ASN A 1 185 ? -21.016 5.769 12.420 1.00 53.66 185 ASN A C 1
ATOM 1421 O O . ASN A 1 185 ? -21.890 6.258 11.700 1.00 53.66 185 ASN A O 1
ATOM 1425 N N . GLU A 1 186 ? -20.190 6.521 13.145 1.00 59.91 186 GLU A N 1
ATOM 1426 C CA . GLU A 1 186 ? -20.187 7.983 13.103 1.00 59.91 186 GLU A CA 1
ATOM 1427 C C . GLU A 1 186 ? -19.736 8.496 11.729 1.00 59.91 186 GLU A C 1
ATOM 1429 O O . GLU A 1 186 ? -20.447 9.291 11.112 1.00 59.91 186 GLU A O 1
ATOM 1434 N N . ARG A 1 187 ? -18.656 7.941 11.165 1.00 59.22 187 ARG A N 1
ATOM 1435 C CA . ARG A 1 187 ? -18.172 8.284 9.815 1.00 59.22 187 ARG A CA 1
ATOM 1436 C C . ARG A 1 187 ? -19.194 7.975 8.723 1.00 59.22 187 ARG A C 1
ATOM 1438 O O . ARG A 1 187 ? -19.442 8.818 7.862 1.00 59.22 187 ARG A O 1
ATOM 1445 N N . ILE A 1 188 ? -19.841 6.807 8.766 1.00 53.12 188 ILE A N 1
ATOM 1446 C CA . ILE A 1 188 ? -20.915 6.446 7.822 1.00 53.12 188 ILE A CA 1
ATOM 1447 C C . ILE A 1 188 ? -22.104 7.405 7.971 1.00 53.12 188 ILE A C 1
ATOM 1449 O O . ILE A 1 188 ? -22.709 7.810 6.973 1.00 53.12 188 ILE A O 1
ATOM 1453 N N . ARG A 1 189 ? -22.445 7.799 9.203 1.00 58.69 189 ARG A N 1
ATOM 1454 C CA . ARG A 1 189 ? -23.525 8.756 9.471 1.00 58.69 189 ARG A CA 1
ATOM 1455 C C . ARG A 1 189 ? -23.192 10.151 8.946 1.00 58.69 189 ARG A C 1
ATOM 1457 O O . ARG A 1 189 ? -24.083 10.812 8.421 1.00 58.69 189 ARG A O 1
ATOM 1464 N N . GLU A 1 190 ? -21.945 10.596 9.055 1.00 59.78 190 GLU A N 1
ATOM 1465 C CA . GLU A 1 190 ? -21.486 11.871 8.500 1.00 59.78 190 GLU A CA 1
ATOM 1466 C C . GLU A 1 190 ? -21.404 11.860 6.972 1.00 59.78 190 GLU A C 1
ATOM 1468 O O . GLU A 1 190 ? -21.871 12.803 6.335 1.00 59.78 190 GLU A O 1
ATOM 1473 N N . ALA A 1 191 ? -20.891 10.785 6.369 1.00 51.69 191 ALA A N 1
ATOM 1474 C CA . ALA A 1 191 ? -20.823 10.638 4.916 1.00 51.69 191 ALA A CA 1
ATOM 1475 C C . ALA A 1 191 ? -22.221 10.670 4.275 1.00 51.69 191 ALA A C 1
ATOM 1477 O O . ALA A 1 191 ? -22.424 11.328 3.259 1.00 51.69 191 ALA A O 1
ATOM 1478 N N . ARG A 1 192 ? -23.217 10.043 4.917 1.00 54.41 192 ARG A N 1
ATOM 1479 C CA . ARG A 1 192 ? -24.623 10.083 4.475 1.00 54.41 192 ARG A CA 1
ATOM 1480 C C . ARG A 1 192 ? -25.291 11.451 4.620 1.00 54.41 192 ARG A C 1
ATOM 1482 O O . ARG A 1 192 ? -26.295 11.676 3.963 1.00 54.41 192 ARG A O 1
ATOM 1489 N N . LYS A 1 193 ? -24.774 12.347 5.468 1.00 61.09 193 LYS A N 1
ATOM 1490 C CA . LYS A 1 193 ? -25.273 13.732 5.590 1.00 61.09 193 LYS A CA 1
ATOM 1491 C C . LYS A 1 193 ? -24.728 14.666 4.504 1.00 61.09 193 LYS A C 1
ATOM 1493 O O . LYS A 1 193 ? -25.218 15.783 4.387 1.00 61.09 193 LYS A O 1
ATOM 1498 N N . ARG A 1 194 ? -23.682 14.255 3.778 1.00 54.44 194 ARG A N 1
ATOM 1499 C CA . ARG A 1 194 ? -23.017 15.048 2.726 1.00 54.44 194 ARG A CA 1
ATOM 1500 C C . ARG A 1 194 ? -23.460 14.661 1.303 1.00 54.44 194 ARG A C 1
ATOM 1502 O O . ARG A 1 194 ? -22.900 15.192 0.348 1.00 54.44 194 ARG A O 1
ATOM 1509 N N . LEU A 1 195 ? -24.428 13.750 1.183 1.00 45.22 195 LEU A N 1
ATOM 1510 C CA . LEU A 1 195 ? -25.134 13.366 -0.046 1.00 45.22 195 LEU A CA 1
ATOM 1511 C C . LEU A 1 195 ? -26.545 13.958 -0.023 1.00 45.22 195 LEU A C 1
ATOM 1513 O O . LEU A 1 195 ? -27.031 14.316 -1.115 1.00 45.22 195 LEU A O 1
#

Organism: Pelodictyon luteolum (NCBI:txid1100)

InterPro domains:
  IPR036465 von Willebrand factor A-like domain superfamily [SSF53300] (13-139)

Solvent-accessible surface area (backbone atoms only — not comparable to full-atom values): 10886 Å² total; per-residue (Å²): 114,67,63,59,50,52,42,50,33,52,26,50,37,54,33,47,60,54,57,51,72,48,73,78,93,54,61,40,66,43,72,48,60,14,67,90,42,40,69,39,74,78,36,73,70,35,46,45,80,72,58,74,76,64,42,76,91,76,54,74,93,55,83,48,32,15,52,47,31,32,50,49,50,48,54,53,49,53,50,53,55,49,69,71,39,56,79,94,68,41,74,59,69,51,75,50,76,46,77,46,72,61,49,76,76,57,49,84,85,44,52,65,72,56,44,19,52,51,42,46,54,39,42,63,70,61,37,44,61,37,40,40,20,52,25,68,67,36,36,57,49,38,42,70,34,46,40,50,64,96,34,40,43,75,40,48,82,47,67,68,28,44,43,49,50,33,48,54,50,40,54,54,51,52,51,60,59,69,47,76,69,56,56,62,70,58,47,51,54,53,52,63,71,76,110

Nearest PDB structures (foldseek):
  4cnb-assembly1_A  TM=6.980E-01  e=5.193E-03  Mytilus galloprovincialis
  4cn9-assembly2_B  TM=6.965E-01  e=6.997E-03  Mytilus galloprovincialis
  4cnb-assembly2_B  TM=6.990E-01  e=2.448E-02  Mytilus galloprovincialis
  8ft6-assembly1_A  TM=6.725E-01  e=2.448E-02  Homo sapiens
  3uqe-assembly1_A-2  TM=3.836E-01  e=1.592E+00  Escherichia coli K-12

Secondary structure (DSSP, 8-state):
-HHHHHHHHHHHHHHHHHHHHSSS--EEEEEE--SS-TTEEEEEEEEGGGPPPP-TTT----S---HHHHHHHHHHHHHHHHHHS-GGGS-S--EEEEEESS------S--HHHHHHHHHHHHHTT-EEEEEES-HHHHHHHHHTT--GGGEEE--SSHHHHHHHHHHHHHHHHHHHHS----HHHHHHHHHH--